Protein AF-0000000082580464 (afdb_homodimer)

Solvent-accessible surface area (backbone atoms only — not comparable to full-atom values): 16138 Å² total; per-residue (Å²): 122,52,59,90,71,54,75,57,53,51,46,49,50,59,48,24,30,64,41,47,75,62,51,57,56,59,51,9,58,75,60,74,38,55,44,64,70,36,48,54,48,54,48,48,35,40,74,71,44,35,38,69,43,34,22,34,40,62,38,48,52,41,59,40,35,64,26,39,33,40,36,37,30,25,56,35,73,68,20,64,74,38,46,66,61,48,49,52,54,54,62,68,36,64,46,45,33,30,30,27,36,39,54,69,91,37,45,30,42,33,37,34,47,23,54,31,67,66,52,40,50,49,46,38,66,70,46,62,71,61,41,80,33,62,64,44,74,52,72,34,45,46,75,43,79,72,34,79,53,82,52,73,68,78,119,123,53,58,90,69,53,76,58,54,51,45,48,51,58,46,25,31,65,41,48,74,62,52,57,57,59,49,8,57,75,60,73,38,56,43,64,68,36,48,54,49,53,49,48,34,42,74,71,44,34,39,68,43,36,21,35,39,61,38,48,51,41,59,40,36,63,27,38,33,40,36,38,30,26,55,34,74,66,20,63,74,38,47,66,59,49,49,54,53,52,63,68,37,65,45,46,33,29,31,27,35,39,54,70,91,36,44,32,43,33,36,35,49,25,56,32,67,67,53,38,50,48,46,38,67,71,47,61,72,60,41,78,34,62,64,46,76,53,72,35,43,48,74,42,80,71,36,78,53,82,52,71,70,79,121

InterPro domains:
  IPR000485 AsnC-type HTH domain [PR00033] (5-21)
  IPR000485 AsnC-type HTH domain [PR00033] (21-32)
  IPR000485 AsnC-type HTH domain [PR00033] (32-51)
  IPR000485 AsnC-type HTH domain [PS50956] (5-66)
  IPR011008 Dimeric alpha-beta barrel [SSF54909] (66-154)
  IPR011991 ArsR-like helix-turn-helix domain [cd00090] (6-54)
  IPR019887 Transcription regulator AsnC/Lrp, ligand binding domain [PF01037] (70-151)
  IPR019888 Transcription regulator AsnC-like [SM00344] (5-114)
  IPR036388 Winged helix-like DNA-binding domain superfamily [G3DSA:1.10.10.10] (6-57)
  IPR036390 Winged helix DNA-binding domain superfamily [SSF46785] (3-94)

Sequence (310 aa):
MPIELDPFERRILQVLQEDASMPTARLGE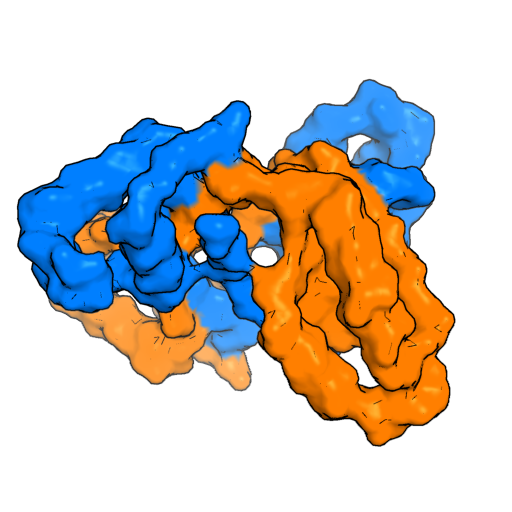MVGLSSSPCWRRVDRLEKEGVITRRVALVDRQKIGLNAHIFAQIKLNAHGRANLDEFAAAIRSFPEVLEAYVLMGVFDFMLRIVAADIEAYERFFFTRLSKLPGVQEINSTVALSQVKATTALPIPMPIELDPFERRILQVLQEDASMPTARLGEMVGLSSSPCWRRVDRLEKEGVITRRVALVDRQKIGLNAHIFAQIKLNAHGRANLDEFAAAIRSFPEVLEAYVLMGVFDFMLRIVAADIEAYERFFFTRLSKLPGVQEINSTVALSQVKATTALPIP

Organism: NCBI:txid68569

Secondary structure (DSSP, 8-state):
-PPP--HHHHHHHHHHHH-S-S-HHHHHHHHT--HHHHHHHHHHHHHTTSEEEEEEEE-TGGGT--EEEEEEEEE-HHHHHTHHHHHHHHHH-TTEEEEEEESSS-SEEEEEEESSHHHHHHHHHHTGGGSTTEEEEEEEEEEEEEEE-------/-PPP--HHHHHHHHHHTT-TTS-HHHHHHHHT--HHHHHHHHHHHHHTTSEEEEEEEE-TGGGT--EEEEEEEEE-HHHHHTHHHHHHHHHH-TTEEEEEEESSS-SEEEEEEESSHHHHHHHHHHTGGGSTTEEEEEEEEEEEEEEE-------

Nearest PDB structures (foldseek):
  3i4p-assembly1_A  TM=9.594E-01  e=6.563E-17  Agrobacterium fabrum str. C58
  2p6s-assembly1_H  TM=9.670E-01  e=3.362E-16  Neisseria meningitidis MC58
  2gqq-assembly1_A-2  TM=9.527E-01  e=4.813E-14  Escherichia coli
  2pn6-assembly1_A  TM=9.431E-01  e=6.890E-12  Sulfurisphaera tokodaii
  4pcq-assembly2_C  TM=7.372E-01  e=9.225E-13  Mycobacterium tuberculosis H37Rv

Radius of gyration: 20.44 Å; Cα contacts (8 Å, |Δi|>4): 586; chains: 2; bounding box: 46×56×47 Å

Structure (mmCIF, N/CA/C/O backbone):
data_AF-0000000082580464-model_v1
#
loop_
_entity.id
_entity.type
_entity.pdbx_description
1 polymer 'Lrp/AsnC family transcriptional regulator'
#
loop_
_atom_site.group_PDB
_atom_site.id
_atom_site.type_symbol
_atom_site.label_atom_id
_atom_site.label_alt_id
_atom_site.label_comp_id
_atom_site.label_asym_id
_atom_site.label_entity_id
_atom_site.label_seq_id
_atom_site.pdbx_PDB_ins_code
_atom_site.Cartn_x
_atom_site.Cartn_y
_atom_site.Cartn_z
_atom_site.occupancy
_atom_site.B_iso_or_equiv
_atom_site.auth_seq_id
_atom_site.auth_comp_id
_atom_site.auth_asym_id
_atom_site.auth_atom_id
_atom_site.pdbx_PDB_model_num
ATOM 1 N N . MET A 1 1 ? 13.531 11.57 -13.82 1 79.38 1 MET A N 1
ATOM 2 C CA . MET A 1 1 ? 14.82 11.57 -13.125 1 79.38 1 MET A CA 1
ATOM 3 C C . MET A 1 1 ? 14.648 11.914 -11.656 1 79.38 1 MET A C 1
ATOM 5 O O . MET A 1 1 ? 13.828 12.758 -11.305 1 79.38 1 MET A O 1
ATOM 9 N N . PRO A 1 2 ? 15.336 11.156 -10.82 1 88.94 2 PRO A N 1
ATOM 10 C CA . PRO A 1 2 ? 15.195 11.492 -9.398 1 88.94 2 PRO A CA 1
ATOM 11 C C . PRO A 1 2 ? 15.578 12.938 -9.094 1 88.94 2 PRO A C 1
ATOM 13 O O . PRO A 1 2 ? 16.438 13.508 -9.766 1 88.94 2 PRO A O 1
ATOM 16 N N . ILE A 1 3 ? 14.828 13.484 -8.211 1 92.62 3 ILE A N 1
ATOM 17 C CA . ILE A 1 3 ? 15.086 14.852 -7.777 1 92.62 3 ILE A CA 1
ATOM 18 C C . ILE A 1 3 ? 16.203 14.859 -6.73 1 92.62 3 ILE A C 1
ATOM 20 O O . ILE A 1 3 ? 16.297 13.945 -5.914 1 92.62 3 ILE A O 1
ATOM 24 N N . GLU A 1 4 ? 17.016 15.883 -6.805 1 95.62 4 GLU A N 1
ATOM 25 C CA . GLU A 1 4 ? 18.047 16.031 -5.773 1 95.62 4 GLU A CA 1
ATOM 26 C C . GLU A 1 4 ? 17.438 16.547 -4.465 1 95.62 4 GLU A C 1
ATOM 28 O O . GLU A 1 4 ? 16.719 17.547 -4.457 1 95.62 4 GLU A O 1
ATOM 33 N N . LEU A 1 5 ? 17.734 15.859 -3.4 1 97.75 5 LEU A N 1
ATOM 34 C CA . LEU A 1 5 ? 17.234 16.219 -2.076 1 97.75 5 LEU A CA 1
ATOM 35 C C . LEU A 1 5 ? 18.375 16.672 -1.169 1 97.75 5 LEU A C 1
ATOM 37 O O . LEU A 1 5 ? 19.422 16.031 -1.134 1 97.75 5 LEU A O 1
ATOM 41 N N . ASP A 1 6 ? 18.188 17.766 -0.512 1 97.44 6 ASP A N 1
ATOM 42 C CA . ASP A 1 6 ? 19.172 18.125 0.498 1 97.44 6 ASP A CA 1
ATOM 43 C C . ASP A 1 6 ? 18.953 17.328 1.787 1 97.44 6 ASP A C 1
ATOM 45 O O . ASP A 1 6 ? 17.984 16.594 1.907 1 97.44 6 ASP A O 1
ATOM 49 N N . PRO A 1 7 ? 19.891 17.391 2.746 1 97.75 7 PRO A N 1
ATOM 50 C CA . PRO A 1 7 ? 19.797 16.562 3.953 1 97.75 7 PRO A CA 1
ATOM 51 C C . PRO A 1 7 ? 18.531 16.859 4.766 1 97.75 7 PRO A C 1
ATOM 53 O O . PRO A 1 7 ? 17.969 15.945 5.371 1 97.75 7 PRO A O 1
ATOM 56 N N . PHE A 1 8 ? 18.141 18.078 4.777 1 98.19 8 PHE A N 1
ATOM 57 C CA . PHE A 1 8 ? 16.953 18.422 5.535 1 98.19 8 PHE A CA 1
ATOM 58 C C . PHE A 1 8 ? 15.703 17.844 4.883 1 98.19 8 PHE A C 1
ATOM 60 O O . PHE A 1 8 ? 14.805 17.344 5.57 1 98.19 8 PHE A O 1
ATOM 67 N N . GLU A 1 9 ? 15.633 17.906 3.566 1 98.44 9 GLU A N 1
ATOM 68 C CA . GLU A 1 9 ? 14.492 17.344 2.836 1 98.44 9 GLU A CA 1
ATOM 69 C C . GLU A 1 9 ? 14.375 15.844 3.062 1 98.44 9 GLU A C 1
ATOM 71 O O . GLU A 1 9 ? 13.273 15.312 3.166 1 98.44 9 GLU A O 1
ATOM 76 N N . ARG A 1 10 ? 15.5 15.188 3.15 1 98.5 10 ARG A N 1
ATOM 77 C CA . ARG A 1 10 ? 15.5 13.75 3.43 1 98.5 10 ARG A CA 1
ATOM 78 C C . ARG A 1 10 ? 14.914 13.461 4.809 1 98.5 10 ARG A C 1
ATOM 80 O O . ARG A 1 10 ? 14.094 12.555 4.961 1 98.5 10 ARG A O 1
ATOM 87 N N . ARG A 1 11 ? 15.305 14.242 5.781 1 98.44 11 ARG A N 1
ATOM 88 C CA . ARG A 1 11 ? 14.797 14.062 7.141 1 98.44 11 ARG A CA 1
ATOM 89 C C . ARG A 1 11 ? 13.312 14.406 7.223 1 98.44 11 ARG A C 1
ATOM 91 O O . ARG A 1 11 ? 12.547 13.734 7.914 1 98.44 11 ARG A O 1
ATOM 98 N N . ILE A 1 12 ? 12.945 15.43 6.512 1 98.75 12 ILE A N 1
ATOM 99 C CA . ILE A 1 12 ? 11.547 15.844 6.465 1 98.75 12 ILE A CA 1
ATOM 100 C C . ILE A 1 12 ? 10.688 14.703 5.922 1 98.75 12 ILE A C 1
ATOM 102 O O . ILE A 1 12 ? 9.648 14.367 6.504 1 98.75 12 ILE A O 1
ATOM 106 N N . LEU A 1 13 ? 11.125 14.102 4.832 1 98.75 13 LEU A N 1
ATOM 107 C CA . LEU A 1 13 ? 10.391 12.992 4.234 1 98.75 13 LEU A CA 1
ATOM 108 C C . LEU A 1 13 ? 10.289 11.82 5.203 1 98.75 13 LEU A C 1
ATOM 110 O O . LEU A 1 13 ? 9.242 11.172 5.289 1 98.75 13 LEU A O 1
ATOM 114 N N . GLN A 1 14 ? 11.375 11.547 5.918 1 98.5 14 GLN A N 1
ATOM 115 C CA . GLN A 1 14 ? 11.359 10.453 6.891 1 98.5 14 GLN A CA 1
ATOM 116 C C . GLN A 1 14 ? 10.297 10.688 7.961 1 98.5 14 GLN A C 1
ATOM 118 O O . GLN A 1 14 ? 9.531 9.781 8.289 1 98.5 14 GLN A O 1
ATOM 123 N N . VAL A 1 15 ? 10.195 11.867 8.43 1 98.5 15 VAL A N 1
ATOM 124 C CA . VAL A 1 15 ? 9.273 12.195 9.516 1 98.5 15 VAL A CA 1
ATOM 125 C C . VAL A 1 15 ? 7.844 12.211 8.984 1 98.5 15 VAL A C 1
ATOM 127 O O . VAL A 1 15 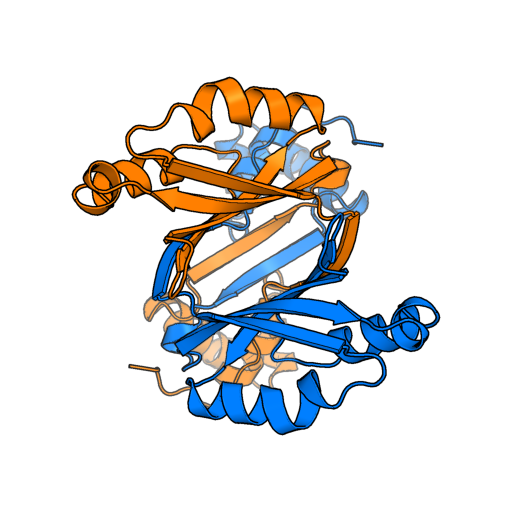? 6.953 11.578 9.57 1 98.5 15 VAL A O 1
ATOM 130 N N . LEU A 1 16 ? 7.602 12.82 7.848 1 98.62 16 LEU A N 1
ATOM 131 C CA . LEU A 1 16 ? 6.25 13.031 7.344 1 98.62 16 LEU A CA 1
ATOM 132 C C . LEU A 1 16 ? 5.637 11.727 6.867 1 98.62 16 LEU A C 1
ATOM 134 O O . LEU A 1 16 ? 4.414 11.555 6.895 1 98.62 16 LEU A O 1
ATOM 138 N N . GLN A 1 17 ? 6.484 10.797 6.465 1 98.75 17 GLN A N 1
ATOM 139 C CA . GLN A 1 17 ? 5.957 9.5 6.043 1 98.75 17 GLN A CA 1
ATOM 140 C C . GLN A 1 17 ? 5.391 8.727 7.227 1 98.75 17 GLN A C 1
ATOM 142 O O . GLN A 1 17 ? 4.586 7.809 7.043 1 98.75 17 GLN A O 1
ATOM 147 N N . GLU A 1 18 ? 5.836 9.102 8.398 1 98.06 18 GLU A N 1
ATOM 148 C CA . GLU A 1 18 ? 5.367 8.438 9.617 1 98.06 18 GLU A CA 1
ATOM 149 C C . GLU A 1 18 ? 4.238 9.227 10.273 1 98.06 18 GLU A C 1
ATOM 151 O O . GLU A 1 18 ? 3.305 8.641 10.828 1 98.06 18 GLU A O 1
ATOM 156 N N . ASP A 1 19 ? 4.359 10.484 10.164 1 98 19 ASP A N 1
ATOM 157 C CA . ASP A 1 19 ? 3.369 11.375 10.758 1 98 19 ASP A CA 1
ATOM 158 C C . ASP A 1 19 ? 3.277 12.688 9.984 1 98 19 ASP A C 1
ATOM 160 O O . ASP A 1 19 ? 4.098 13.586 10.18 1 98 19 ASP A O 1
ATOM 164 N N . ALA A 1 20 ? 2.188 12.781 9.266 1 97.88 20 ALA A N 1
ATOM 165 C CA . ALA A 1 20 ? 2.016 13.977 8.445 1 97.88 20 ALA A CA 1
ATOM 166 C C . ALA A 1 20 ? 1.125 15 9.141 1 97.88 20 ALA A C 1
ATOM 168 O O . ALA A 1 20 ? 0.771 16.031 8.562 1 97.88 20 ALA A O 1
ATOM 169 N N . SER A 1 21 ? 0.712 14.688 10.336 1 94.88 21 SER A N 1
ATOM 170 C CA . SER A 1 21 ? -0.152 15.602 11.07 1 94.88 21 SER A CA 1
ATOM 171 C C . SER A 1 21 ? 0.665 16.625 11.867 1 94.88 21 SER A C 1
ATOM 173 O O . SER A 1 21 ? 0.118 17.594 12.383 1 94.88 21 SER A O 1
ATOM 175 N N . MET A 1 22 ? 1.893 16.406 11.891 1 92.38 22 MET A N 1
ATOM 176 C CA . MET A 1 22 ? 2.799 17.219 12.695 1 92.38 22 MET A CA 1
ATOM 177 C C . MET A 1 22 ? 2.812 18.656 12.203 1 92.38 22 MET A C 1
ATOM 179 O O . MET A 1 22 ? 2.945 18.906 11 1 92.38 22 MET A O 1
ATOM 183 N N . PRO A 1 23 ? 2.674 19.625 13.164 1 94.06 23 PRO A N 1
ATOM 184 C CA . PRO A 1 23 ? 2.812 21.031 12.758 1 94.06 23 PRO A CA 1
ATOM 185 C C . PRO A 1 23 ? 4.199 21.344 12.195 1 94.06 23 PRO A C 1
ATOM 187 O O . PRO A 1 23 ? 5.191 20.75 12.633 1 94.06 23 PRO A O 1
ATOM 190 N N . THR A 1 24 ? 4.195 22.281 11.336 1 95.31 24 THR A N 1
ATOM 191 C CA . THR A 1 24 ? 5.441 22.625 10.664 1 95.31 24 THR A CA 1
ATOM 192 C C . THR A 1 24 ? 6.496 23.062 11.672 1 95.31 24 THR A C 1
ATOM 194 O O . THR A 1 24 ? 7.68 22.766 11.516 1 95.31 24 THR A O 1
ATOM 197 N N . ALA A 1 25 ? 6.086 23.812 12.664 1 96.44 25 ALA A N 1
ATOM 198 C CA . ALA A 1 25 ? 7.023 24.266 13.688 1 96.44 25 ALA A CA 1
ATOM 199 C C . ALA A 1 25 ? 7.695 23.078 14.383 1 96.44 25 ALA A C 1
ATOM 201 O O . ALA A 1 25 ? 8.914 23.062 14.547 1 96.44 25 ALA A O 1
ATOM 202 N N . ARG A 1 26 ? 6.953 22.125 14.789 1 97.44 26 ARG A N 1
ATOM 203 C CA . ARG A 1 26 ? 7.477 20.922 15.445 1 97.44 26 ARG A CA 1
ATOM 204 C C . ARG A 1 26 ? 8.344 20.125 14.484 1 97.44 26 ARG A C 1
ATOM 206 O O . ARG A 1 26 ? 9.398 19.609 14.867 1 97.44 26 ARG A O 1
ATOM 213 N N . LEU A 1 27 ? 7.902 19.984 13.266 1 98.19 27 LEU A N 1
ATOM 214 C CA . LEU A 1 27 ? 8.688 19.312 12.227 1 98.19 27 LEU A CA 1
ATOM 215 C C . LEU A 1 27 ? 10.055 19.969 12.078 1 98.19 27 LEU A C 1
ATOM 217 O O . LEU A 1 27 ? 11.078 19.281 12.039 1 98.19 27 LEU A O 1
ATOM 221 N N . GLY A 1 28 ? 10 21.281 11.961 1 98.19 28 GLY A N 1
ATOM 222 C CA . GLY A 1 28 ? 11.25 22.016 11.875 1 98.19 28 GLY A CA 1
ATOM 223 C C . GLY A 1 28 ? 12.211 21.703 13.008 1 98.19 28 GLY A C 1
ATOM 224 O O . GLY A 1 28 ? 13.391 21.438 12.773 1 98.19 28 GLY A O 1
ATOM 225 N N . GLU A 1 29 ? 11.719 21.672 14.25 1 97.69 29 GLU A N 1
ATOM 226 C CA . GLU A 1 29 ? 12.523 21.344 15.43 1 97.69 29 GLU A CA 1
ATOM 227 C C . GLU A 1 29 ? 13.133 19.953 15.312 1 97.69 29 GLU A C 1
ATOM 229 O O . GLU A 1 29 ? 14.305 19.75 15.625 1 97.69 29 GLU A O 1
ATOM 234 N N . MET A 1 30 ? 12.422 19.062 14.883 1 97.56 30 MET A N 1
ATOM 235 C CA . MET A 1 30 ? 12.844 17.672 14.789 1 97.56 30 MET A CA 1
ATOM 236 C C . MET A 1 30 ? 13.977 17.5 13.781 1 97.56 30 MET A C 1
ATOM 238 O O . MET A 1 30 ? 14.844 16.641 13.945 1 97.56 30 MET A O 1
ATOM 242 N N . VAL A 1 31 ? 13.922 18.328 12.75 1 97.88 31 VAL A N 1
ATOM 243 C CA . VAL A 1 31 ? 14.875 18.078 11.672 1 97.88 31 VAL A CA 1
ATOM 244 C C . VAL A 1 31 ? 15.992 19.125 11.719 1 97.88 31 VAL A C 1
ATOM 246 O O . VAL A 1 31 ? 16.891 19.109 10.875 1 97.88 31 VAL A O 1
ATOM 249 N N . GLY A 1 32 ? 15.891 20.062 12.617 1 97.75 32 GLY A N 1
ATOM 250 C CA . GLY A 1 32 ? 16.953 21.031 12.82 1 97.75 32 GLY A CA 1
ATOM 251 C C . GLY A 1 32 ? 16.781 22.297 11.992 1 97.75 32 GLY A C 1
ATOM 252 O O . GLY A 1 32 ? 17.75 22.875 11.523 1 97.75 32 GLY A O 1
ATOM 253 N N . LEU A 1 33 ? 15.562 22.703 11.781 1 97.88 33 LEU A N 1
ATOM 254 C CA . LEU A 1 33 ? 15.242 23.906 11.039 1 97.88 33 LEU A CA 1
ATOM 255 C C . LEU A 1 33 ? 14.258 24.781 11.812 1 97.88 33 LEU A C 1
ATOM 257 O O . LEU A 1 33 ? 13.555 24.281 12.695 1 97.88 33 LEU A O 1
ATOM 261 N N . SER A 1 34 ? 14.383 26.094 11.398 1 97.12 34 SER A N 1
ATOM 262 C CA . SER A 1 34 ? 13.273 26.938 11.812 1 97.12 34 SER A CA 1
ATOM 263 C C . SER A 1 34 ? 12.039 26.688 10.961 1 97.12 34 SER A C 1
ATOM 265 O O . SER A 1 34 ? 12.109 25.984 9.945 1 97.12 34 SER A O 1
ATOM 267 N N . SER A 1 35 ? 10.891 27.266 11.344 1 96.75 35 SER A N 1
ATOM 268 C CA . SER A 1 35 ? 9.609 27.031 10.703 1 96.75 35 SER A CA 1
ATOM 269 C C . SER A 1 35 ? 9.625 27.453 9.242 1 96.75 35 SER A C 1
ATOM 271 O O . SER A 1 35 ? 9.148 26.734 8.367 1 96.75 35 SER A O 1
ATOM 273 N N . SER A 1 36 ? 10.133 28.609 8.945 1 97 36 SER A N 1
ATOM 274 C CA . SER A 1 36 ? 10.07 29.141 7.586 1 97 36 SER A CA 1
ATOM 275 C C . SER A 1 36 ? 10.891 28.297 6.617 1 97 36 SER A C 1
ATOM 277 O O . SER A 1 36 ? 10.375 27.812 5.613 1 97 36 SER A O 1
ATOM 279 N N . PRO A 1 37 ? 12.211 28.094 6.883 1 97.75 37 PRO A N 1
ATOM 280 C CA . PRO A 1 37 ? 12.984 27.203 6.004 1 97.75 37 PRO A CA 1
ATOM 281 C C . PRO A 1 37 ? 12.375 25.812 5.891 1 97.75 37 PRO A C 1
ATOM 283 O O . PRO A 1 37 ? 12.438 25.188 4.824 1 97.75 37 PRO A O 1
ATOM 286 N N . CYS A 1 38 ? 11.836 25.297 6.961 1 98.44 38 CYS A N 1
ATOM 287 C CA . CYS A 1 38 ? 11.188 23.984 6.93 1 98.44 38 CYS A CA 1
ATOM 288 C C . CYS A 1 38 ? 9.984 24 5.992 1 98.44 38 CYS A C 1
ATOM 290 O O . CYS A 1 38 ? 9.836 23.125 5.148 1 98.44 38 CYS A O 1
ATOM 292 N N . TRP A 1 39 ? 9.164 25 6.098 1 97.75 39 TRP A N 1
ATOM 293 C CA . TRP A 1 39 ? 7.977 25.125 5.258 1 97.75 39 TRP A CA 1
ATOM 294 C C . TRP A 1 39 ? 8.352 25.203 3.783 1 97.75 39 TRP A C 1
ATOM 296 O O . TRP A 1 39 ? 7.723 24.578 2.938 1 97.75 39 TRP A O 1
ATOM 306 N N . ARG A 1 40 ? 9.305 25.984 3.457 1 98.12 40 ARG A N 1
ATOM 307 C CA . ARG A 1 40 ? 9.734 26.141 2.072 1 98.12 40 ARG A CA 1
ATOM 308 C C . ARG A 1 40 ? 10.133 24.812 1.461 1 98.12 40 ARG A C 1
ATOM 310 O O . ARG A 1 40 ? 9.828 24.531 0.299 1 98.12 40 ARG A O 1
ATOM 317 N N . ARG A 1 41 ? 10.797 24.047 2.246 1 98.25 41 ARG A N 1
ATOM 318 C CA . ARG A 1 41 ? 11.227 22.75 1.759 1 98.25 41 ARG A CA 1
ATOM 319 C C . ARG A 1 41 ? 10.031 21.812 1.567 1 98.25 41 ARG A C 1
ATOM 321 O O . ARG A 1 41 ? 9.945 21.109 0.56 1 98.25 41 ARG A O 1
ATOM 328 N N . VAL A 1 42 ? 9.141 21.75 2.514 1 98.31 42 VAL A N 1
ATOM 329 C CA . VAL A 1 42 ? 7.941 20.922 2.383 1 98.31 42 VAL A CA 1
ATOM 330 C C . VAL A 1 42 ? 7.152 21.359 1.152 1 98.31 42 VAL A C 1
ATOM 332 O O . VAL A 1 42 ? 6.711 20.531 0.36 1 98.31 42 VAL A O 1
ATOM 335 N N . ASP A 1 43 ? 7.012 22.672 1.032 1 98 43 ASP A N 1
ATOM 336 C CA . ASP A 1 43 ? 6.289 23.234 -0.101 1 98 43 ASP A CA 1
ATOM 337 C C . ASP A 1 43 ? 6.926 22.812 -1.425 1 98 43 ASP A C 1
ATOM 339 O O . ASP A 1 43 ? 6.223 22.438 -2.361 1 98 43 ASP A O 1
ATOM 343 N N . ARG A 1 44 ? 8.211 22.906 -1.534 1 98.12 44 ARG A N 1
ATOM 344 C CA . ARG A 1 44 ? 8.914 22.484 -2.74 1 98.12 44 ARG A CA 1
ATOM 345 C C . ARG A 1 44 ? 8.656 21 -3.031 1 98.12 44 ARG A C 1
ATOM 347 O O . ARG A 1 44 ? 8.391 20.625 -4.176 1 98.12 44 ARG A O 1
ATOM 354 N N . LEU A 1 45 ? 8.805 20.188 -1.97 1 98.5 45 LEU A N 1
ATOM 355 C CA . LEU A 1 45 ? 8.617 18.75 -2.119 1 98.5 45 LEU A CA 1
ATOM 356 C C . LEU A 1 45 ? 7.219 18.438 -2.65 1 98.5 45 LEU A C 1
ATOM 358 O O . LEU A 1 45 ? 7.047 17.516 -3.451 1 98.5 45 LEU A O 1
ATOM 362 N N . GLU A 1 46 ? 6.234 19.156 -2.211 1 98.19 46 GLU A N 1
ATOM 363 C CA . GLU A 1 46 ? 4.863 18.969 -2.678 1 98.19 46 GLU A CA 1
ATOM 364 C C . GLU A 1 46 ? 4.691 19.5 -4.102 1 98.19 46 GLU A C 1
ATOM 366 O O . GLU A 1 46 ? 4.102 18.812 -4.949 1 98.19 46 GLU A O 1
ATOM 371 N N . LYS A 1 47 ? 5.195 20.672 -4.398 1 98 47 LYS A N 1
ATOM 372 C CA . LYS A 1 47 ? 5.066 21.297 -5.715 1 98 47 LYS A CA 1
ATOM 373 C C . LYS A 1 47 ? 5.77 20.453 -6.785 1 98 47 LYS A C 1
ATOM 375 O O . LYS A 1 47 ? 5.297 20.375 -7.918 1 98 47 LYS A O 1
ATOM 380 N N . GLU A 1 48 ? 6.859 19.891 -6.391 1 98.06 48 GLU A N 1
ATOM 381 C CA . GLU A 1 48 ? 7.625 19.078 -7.336 1 98.06 48 GLU A CA 1
ATOM 382 C C . GLU A 1 48 ? 7.059 17.672 -7.438 1 98.06 48 GLU A C 1
ATOM 384 O O . GLU A 1 48 ? 7.555 16.844 -8.211 1 98.06 48 GLU A O 1
ATOM 389 N N . GLY A 1 49 ? 6.105 17.312 -6.617 1 98.25 49 GLY A N 1
ATOM 390 C CA . GLY A 1 49 ? 5.406 16.047 -6.715 1 98.25 49 GLY A CA 1
ATOM 391 C C . GLY A 1 49 ? 6.109 14.922 -5.977 1 98.25 49 GLY A C 1
ATOM 392 O O . GLY A 1 49 ? 5.805 13.75 -6.188 1 98.25 49 GLY A O 1
ATOM 393 N N . VAL A 1 50 ? 7.172 15.242 -5.164 1 98.69 50 VAL A N 1
ATOM 394 C CA . VAL A 1 50 ? 7.812 14.234 -4.324 1 98.69 50 VAL A CA 1
ATOM 395 C C . VAL A 1 50 ? 6.824 13.734 -3.273 1 98.69 50 VAL A C 1
ATOM 397 O O . VAL A 1 50 ? 6.656 12.523 -3.096 1 98.69 50 VAL A O 1
ATOM 400 N N . ILE A 1 51 ? 6.312 14.68 -2.551 1 98.69 51 ILE A N 1
ATOM 401 C CA . ILE A 1 51 ? 5.148 14.367 -1.733 1 98.69 51 ILE A CA 1
ATOM 402 C C . ILE A 1 51 ? 3.883 14.461 -2.582 1 98.69 51 ILE A C 1
ATOM 404 O O . ILE A 1 51 ? 3.545 15.531 -3.088 1 98.69 51 ILE A O 1
ATOM 408 N N . THR A 1 52 ? 3.15 13.445 -2.727 1 98.44 52 THR A N 1
ATOM 409 C CA . THR A 1 52 ? 2.021 13.414 -3.648 1 98.44 52 THR A CA 1
ATOM 410 C C . THR A 1 52 ? 0.725 13.773 -2.926 1 98.44 52 THR A C 1
ATOM 412 O O . THR A 1 52 ? -0.145 14.438 -3.488 1 98.44 52 THR A O 1
ATOM 415 N N . ARG A 1 53 ? 0.555 13.312 -1.673 1 98 53 ARG A N 1
ATOM 416 C CA . ARG A 1 53 ? -0.63 13.578 -0.866 1 98 53 ARG A CA 1
ATOM 417 C C . ARG A 1 53 ? -0.38 13.25 0.602 1 98 53 ARG A C 1
ATOM 419 O O . ARG A 1 53 ? 0.542 12.5 0.925 1 98 53 ARG A O 1
ATOM 426 N N . ARG A 1 54 ? -1.118 13.844 1.434 1 98.44 54 ARG A N 1
ATOM 427 C CA . ARG A 1 54 ? -1.243 13.453 2.834 1 98.44 54 ARG A CA 1
ATOM 428 C C . ARG A 1 54 ? -2.559 12.727 3.086 1 98.44 54 ARG A C 1
ATOM 430 O O . ARG A 1 54 ? -3.631 13.242 2.77 1 98.44 54 ARG A O 1
ATOM 437 N N . VAL A 1 55 ? -2.453 11.516 3.621 1 98.88 55 VAL A N 1
ATOM 438 C CA . VAL A 1 55 ? -3.666 10.711 3.721 1 98.88 55 VAL A CA 1
ATOM 439 C C . VAL A 1 55 ? -3.781 10.125 5.125 1 98.88 55 VAL A C 1
ATOM 441 O O . VAL A 1 55 ? -2.785 10.016 5.844 1 98.88 55 VAL A O 1
ATOM 444 N N . ALA A 1 56 ? -4.969 9.797 5.453 1 98.81 56 ALA A N 1
ATOM 445 C CA . ALA A 1 56 ? -5.211 8.969 6.633 1 98.81 56 ALA A CA 1
ATOM 446 C C . ALA A 1 56 ? -5.227 7.488 6.27 1 98.81 56 ALA A C 1
ATOM 448 O O . ALA A 1 56 ? -5.887 7.09 5.305 1 98.81 56 ALA A O 1
ATOM 449 N N . LEU A 1 57 ? -4.465 6.742 6.961 1 98.81 57 LEU A N 1
ATOM 450 C CA . LEU A 1 57 ? -4.52 5.289 6.82 1 98.81 57 LEU A CA 1
ATOM 451 C C . LEU A 1 57 ? -5.594 4.695 7.727 1 98.81 57 LEU A C 1
ATOM 453 O O . LEU A 1 57 ? -5.699 5.066 8.898 1 98.81 57 LEU A O 1
ATOM 457 N N . VAL A 1 58 ? -6.359 3.826 7.152 1 98.75 58 VAL A N 1
ATOM 458 C CA . VAL A 1 58 ? -7.496 3.23 7.848 1 98.75 58 VAL A CA 1
ATOM 459 C C . VAL A 1 58 ? -7.238 1.742 8.078 1 98.75 58 VAL A C 1
ATOM 461 O O . VAL A 1 58 ? -6.742 1.048 7.188 1 98.75 58 VAL A O 1
ATOM 464 N N . ASP A 1 59 ? -7.566 1.274 9.258 1 98.44 59 ASP A N 1
ATOM 465 C CA . ASP A 1 59 ? -7.461 -0.147 9.57 1 98.44 59 ASP A CA 1
ATOM 466 C C . ASP A 1 59 ? -8.539 -0.953 8.852 1 98.44 59 ASP A C 1
ATOM 468 O O . ASP A 1 59 ? -9.719 -0.858 9.188 1 98.44 59 ASP A O 1
ATOM 472 N N . ARG A 1 60 ? -8.148 -1.724 7.938 1 97.44 60 ARG A N 1
ATOM 473 C CA . ARG A 1 60 ? -9.062 -2.441 7.059 1 97.44 60 ARG A CA 1
ATOM 474 C C . ARG A 1 60 ? -9.992 -3.354 7.859 1 97.44 60 ARG A C 1
ATOM 476 O O . ARG A 1 60 ? -11.18 -3.451 7.562 1 97.44 60 ARG A O 1
ATOM 483 N N . GLN A 1 61 ? -9.461 -4.055 8.883 1 97.44 61 GLN A N 1
ATOM 484 C CA . GLN A 1 61 ? -10.25 -5 9.664 1 97.44 61 GLN A CA 1
ATOM 485 C C . GLN A 1 61 ? -11.281 -4.277 10.523 1 97.44 61 GLN A C 1
ATOM 487 O O . GLN A 1 61 ? -12.406 -4.762 10.688 1 97.44 61 GLN A O 1
ATOM 492 N N . LYS A 1 62 ? -10.938 -3.16 11 1 97.94 62 LYS A N 1
ATOM 493 C CA . LYS A 1 62 ? -11.836 -2.406 11.875 1 97.94 62 LYS A CA 1
ATOM 494 C C . LYS A 1 62 ? -13.039 -1.88 11.102 1 97.94 62 LYS A C 1
ATOM 496 O O . LYS A 1 62 ? -14.047 -1.499 11.695 1 97.94 62 LYS A O 1
ATOM 501 N N . ILE A 1 63 ? -12.906 -1.854 9.789 1 98.06 63 ILE A N 1
ATOM 502 C CA . ILE A 1 63 ? -14.062 -1.376 9.039 1 98.06 63 ILE A CA 1
ATOM 503 C C . ILE A 1 63 ? -14.703 -2.539 8.281 1 98.06 63 ILE A C 1
ATOM 505 O O . ILE A 1 63 ? -15.477 -2.328 7.344 1 98.06 63 ILE A O 1
ATOM 509 N N . GLY A 1 64 ? -14.32 -3.711 8.562 1 97.88 64 GLY A N 1
ATOM 510 C CA . GLY A 1 64 ? -15.039 -4.895 8.125 1 97.88 64 GLY A CA 1
ATOM 511 C C . GLY A 1 64 ? -14.492 -5.488 6.844 1 97.88 64 GLY A C 1
ATOM 512 O O . GLY A 1 64 ? -15.156 -6.301 6.195 1 97.88 64 GLY A O 1
ATOM 513 N N . LEU A 1 65 ? -13.391 -5.047 6.418 1 98.25 65 LEU A N 1
ATOM 514 C CA . LEU A 1 65 ? -12.727 -5.633 5.254 1 98.25 65 LEU A CA 1
ATOM 515 C C . LEU A 1 65 ? -11.695 -6.672 5.684 1 98.25 65 LEU A C 1
ATOM 517 O O . LEU A 1 65 ? -10.492 -6.395 5.699 1 98.25 65 LEU A O 1
ATOM 521 N N . ASN A 1 66 ? -12.117 -7.875 5.836 1 97.75 66 ASN A N 1
ATOM 522 C CA . ASN A 1 66 ? -11.32 -8.898 6.512 1 97.75 66 ASN A CA 1
ATOM 523 C C . ASN A 1 66 ? -10.539 -9.75 5.516 1 97.75 66 ASN A C 1
ATOM 525 O O . ASN A 1 66 ? -9.508 -10.32 5.863 1 97.75 66 ASN A O 1
ATOM 529 N N . ALA A 1 67 ? -11.117 -9.844 4.32 1 98.12 67 ALA A N 1
ATOM 530 C CA . ALA A 1 67 ? -10.414 -10.641 3.312 1 98.12 67 ALA A CA 1
ATOM 531 C C . ALA A 1 67 ? -9.391 -9.797 2.561 1 98.12 67 ALA A C 1
ATOM 533 O O . ALA A 1 67 ? -9.703 -8.688 2.113 1 98.12 67 ALA A O 1
ATOM 534 N N . HIS A 1 68 ? -8.242 -10.25 2.496 1 98.44 68 HIS A N 1
ATOM 535 C CA . HIS A 1 68 ? -7.129 -9.672 1.751 1 98.44 68 HIS A CA 1
ATOM 536 C C . HIS A 1 68 ? -6.52 -10.688 0.792 1 98.44 68 HIS A C 1
ATOM 538 O O . HIS A 1 68 ? -6.039 -11.742 1.22 1 98.44 68 HIS A O 1
ATOM 544 N N . ILE A 1 69 ? -6.574 -10.328 -0.494 1 98.56 69 ILE A N 1
ATOM 545 C CA . ILE A 1 69 ? -6.266 -11.32 -1.521 1 98.56 69 ILE A CA 1
ATOM 546 C C . ILE A 1 69 ? -5.277 -10.727 -2.523 1 98.56 69 ILE A C 1
ATOM 548 O O . ILE A 1 69 ? -5.387 -9.555 -2.898 1 98.56 69 ILE A O 1
ATOM 552 N N . PHE A 1 70 ? -4.348 -11.547 -2.914 1 98.31 70 PHE A N 1
ATOM 553 C CA . PHE A 1 70 ? -3.535 -11.273 -4.094 1 98.31 70 PHE A CA 1
ATOM 554 C C . PHE A 1 70 ? -4 -12.117 -5.277 1 98.31 70 PHE A C 1
ATOM 556 O O . PHE A 1 70 ? -4.285 -13.305 -5.129 1 98.31 70 PHE A O 1
ATOM 563 N N . ALA A 1 71 ? -4.09 -11.484 -6.426 1 98.25 71 ALA A N 1
ATOM 564 C CA . ALA A 1 71 ? -4.477 -12.203 -7.637 1 98.25 71 ALA A CA 1
ATOM 565 C C . ALA A 1 71 ? -3.488 -11.938 -8.773 1 98.25 71 ALA A C 1
ATOM 567 O O . ALA A 1 71 ? -3.178 -10.781 -9.078 1 98.25 71 ALA A O 1
ATOM 568 N N . GLN A 1 72 ? -2.957 -13.031 -9.305 1 97.88 72 GLN A N 1
ATOM 569 C CA . GLN A 1 72 ? -2.168 -12.961 -10.531 1 97.88 72 GLN A CA 1
ATOM 570 C C . GLN A 1 72 ? -3.012 -13.32 -11.75 1 97.88 72 GLN A C 1
ATOM 572 O O . GLN A 1 72 ? -3.664 -14.367 -11.773 1 97.88 72 GLN A O 1
ATOM 577 N N . ILE A 1 73 ? -2.926 -12.445 -12.781 1 98.38 73 ILE A N 1
ATOM 578 C CA . ILE A 1 73 ? -3.811 -12.609 -13.93 1 98.38 73 ILE A CA 1
ATOM 579 C C . ILE A 1 73 ? -2.979 -12.82 -15.195 1 98.38 73 ILE A C 1
ATOM 581 O O . ILE A 1 73 ? -2.035 -12.07 -15.453 1 98.38 73 ILE A O 1
ATOM 585 N N . LYS A 1 74 ? -3.322 -13.875 -15.867 1 98.31 74 LYS A N 1
ATOM 586 C CA . LYS A 1 74 ? -2.809 -14.125 -17.203 1 98.31 74 LYS A CA 1
ATOM 587 C C . LYS A 1 74 ? -3.857 -13.805 -18.266 1 98.31 74 LYS A C 1
ATOM 589 O O . LYS A 1 74 ? -5.004 -14.25 -18.172 1 98.31 74 LYS A O 1
ATOM 594 N N . LEU A 1 75 ? -3.469 -13.016 -19.266 1 97.94 75 LEU A N 1
ATOM 595 C CA . LEU A 1 75 ? -4.379 -12.648 -20.344 1 97.94 75 LEU A CA 1
ATOM 596 C C . LEU A 1 75 ? -4.152 -13.523 -21.562 1 97.94 75 LEU A C 1
ATOM 598 O O . LEU A 1 75 ? -3.039 -14.008 -21.797 1 97.94 75 LEU A O 1
ATOM 602 N N . ASN A 1 76 ? -5.176 -13.703 -22.328 1 97.56 76 ASN A N 1
ATOM 603 C CA . ASN A 1 76 ? -5.016 -14.328 -23.641 1 97.56 76 ASN A CA 1
ATOM 604 C C . ASN A 1 76 ? -4.527 -13.32 -24.672 1 97.56 76 ASN A C 1
ATOM 606 O O . ASN A 1 76 ? -4.227 -12.172 -24.344 1 97.56 76 ASN A O 1
ATOM 610 N N . ALA A 1 77 ? -4.469 -13.812 -25.891 1 96 77 ALA A N 1
ATOM 611 C CA . ALA A 1 77 ? -3.928 -12.977 -26.953 1 96 77 ALA A CA 1
ATOM 612 C C . ALA A 1 77 ? -4.758 -11.711 -27.125 1 96 77 ALA A C 1
ATOM 614 O O . ALA A 1 77 ? -4.211 -10.617 -27.297 1 96 77 ALA A O 1
ATOM 615 N N . HIS A 1 78 ? -6.035 -11.828 -27.125 1 93.06 78 HIS A N 1
ATOM 616 C CA . HIS A 1 78 ? -6.934 -10.688 -27.266 1 93.06 78 HIS A CA 1
ATOM 617 C C . HIS A 1 78 ? -6.738 -9.688 -26.125 1 93.06 78 HIS A C 1
ATOM 619 O O . HIS A 1 78 ? -6.68 -8.477 -26.359 1 93.06 78 HIS A O 1
ATOM 625 N N . GLY A 1 79 ? -6.715 -10.148 -24.938 1 92.81 79 GLY A N 1
ATOM 626 C CA . GLY A 1 79 ? -6.477 -9.297 -23.781 1 92.81 79 GLY A CA 1
ATOM 627 C C . GLY A 1 79 ? -5.176 -8.523 -23.859 1 92.81 79 GLY A C 1
ATOM 628 O O . GLY A 1 79 ? -5.133 -7.328 -23.547 1 92.81 79 GLY A O 1
ATOM 629 N N . ARG A 1 80 ? -4.109 -9.234 -24.328 1 94.88 80 ARG A N 1
ATOM 630 C CA . ARG A 1 80 ? -2.801 -8.602 -24.438 1 94.88 80 ARG A CA 1
ATOM 631 C C . ARG A 1 80 ? -2.809 -7.52 -25.516 1 94.88 80 ARG A C 1
ATOM 633 O O . ARG A 1 80 ? -2.098 -6.52 -25.406 1 94.88 80 ARG A O 1
ATOM 640 N N . ALA A 1 81 ? -3.637 -7.727 -26.453 1 94.81 81 ALA A N 1
ATOM 641 C CA . ALA A 1 81 ? -3.77 -6.742 -27.516 1 94.81 81 ALA A CA 1
ATOM 642 C C . ALA A 1 81 ? -4.574 -5.531 -27.062 1 94.81 81 ALA A C 1
ATOM 644 O O . ALA A 1 81 ? -4.539 -4.473 -27.688 1 94.81 81 ALA A O 1
ATOM 645 N N . ASN A 1 82 ? -5.312 -5.664 -25.953 1 93.06 82 ASN A N 1
ATOM 646 C CA . ASN A 1 82 ? -6.176 -4.617 -25.422 1 93.06 82 ASN A CA 1
ATOM 647 C C . ASN A 1 82 ? -5.883 -4.344 -23.953 1 93.06 82 ASN A C 1
ATOM 649 O O . ASN A 1 82 ? -6.801 -4.281 -23.125 1 93.06 82 ASN A O 1
ATOM 653 N N . LEU A 1 83 ? -4.66 -4.199 -23.625 1 93.69 83 LEU A N 1
ATOM 654 C CA . LEU A 1 83 ? -4.207 -4.031 -22.25 1 93.69 83 LEU A CA 1
ATOM 655 C C . LEU A 1 83 ? -4.84 -2.795 -21.609 1 93.69 83 LEU A C 1
ATOM 657 O O . LEU A 1 83 ? -5.168 -2.801 -20.422 1 93.69 83 LEU A O 1
ATOM 661 N N . ASP A 1 84 ? -5.004 -1.777 -22.391 1 94.5 84 ASP A N 1
ATOM 662 C CA . ASP A 1 84 ? -5.566 -0.529 -21.875 1 94.5 84 ASP A CA 1
ATOM 663 C C . ASP A 1 84 ? -7.008 -0.723 -21.422 1 94.5 84 ASP A C 1
ATOM 665 O O . ASP A 1 84 ? -7.43 -0.134 -20.422 1 94.5 84 ASP A O 1
ATOM 669 N N . GLU A 1 85 ? -7.715 -1.43 -22.156 1 94.81 85 GLU A N 1
ATOM 670 C CA . GLU A 1 85 ? -9.094 -1.717 -21.781 1 94.81 85 GLU A CA 1
ATOM 671 C C . GLU A 1 85 ? -9.164 -2.502 -20.484 1 94.81 85 GLU A C 1
ATOM 673 O O . GLU A 1 85 ? -9.984 -2.201 -19.609 1 94.81 85 GLU A O 1
ATOM 678 N N . PHE A 1 86 ? -8.352 -3.459 -20.359 1 95.19 86 PHE A N 1
ATOM 679 C CA . PHE A 1 86 ? -8.289 -4.238 -19.125 1 95.19 86 PHE A CA 1
ATOM 680 C C . PHE A 1 86 ? -7.891 -3.359 -17.953 1 95.19 86 PHE A C 1
ATOM 682 O O . PHE A 1 86 ? -8.531 -3.404 -16.891 1 95.19 86 PHE A O 1
ATOM 689 N N . ALA A 1 87 ? -6.855 -2.578 -18.172 1 96.06 87 ALA A N 1
ATOM 690 C CA . ALA A 1 87 ? -6.363 -1.677 -17.141 1 96.06 87 ALA A CA 1
ATOM 691 C C . ALA A 1 87 ? -7.449 -0.707 -16.688 1 96.06 87 ALA A C 1
ATOM 693 O O . ALA A 1 87 ? -7.605 -0.447 -15.484 1 96.06 87 ALA A O 1
ATOM 694 N N . ALA A 1 88 ? -8.211 -0.2 -17.609 1 97.19 88 ALA A N 1
ATOM 695 C CA . ALA A 1 88 ? -9.297 0.728 -17.281 1 97.19 88 ALA A CA 1
ATOM 696 C C . ALA A 1 88 ? -10.359 0.053 -16.438 1 97.19 88 ALA A C 1
ATOM 698 O O . ALA A 1 88 ? -10.875 0.651 -15.484 1 97.19 88 ALA A O 1
ATOM 699 N N . ALA A 1 89 ? -10.688 -1.14 -16.766 1 97.5 89 ALA A N 1
ATOM 700 C CA . ALA A 1 89 ? -11.664 -1.896 -15.992 1 97.5 89 ALA A CA 1
ATOM 701 C C . ALA A 1 89 ? -11.18 -2.119 -14.562 1 97.5 89 ALA A C 1
ATOM 703 O O . ALA A 1 89 ? -11.922 -1.888 -13.602 1 97.5 89 ALA A O 1
ATOM 704 N N . ILE A 1 90 ? -9.945 -2.529 -14.445 1 97.81 90 ILE A N 1
ATOM 705 C CA . ILE A 1 90 ? -9.352 -2.812 -13.141 1 97.81 90 ILE A CA 1
ATOM 706 C C . ILE A 1 90 ? -9.383 -1.552 -12.273 1 97.81 90 ILE A C 1
ATOM 708 O O . ILE A 1 90 ? -9.703 -1.613 -11.086 1 97.81 90 ILE A O 1
ATOM 712 N N . ARG A 1 91 ? -9.086 -0.387 -12.867 1 98 91 ARG A N 1
ATOM 713 C CA . ARG A 1 91 ? -9.062 0.886 -12.156 1 98 91 ARG A CA 1
ATOM 714 C C . ARG A 1 91 ? -10.43 1.221 -11.578 1 98 91 ARG A C 1
ATOM 716 O O . ARG A 1 91 ? -10.531 1.912 -10.562 1 98 91 ARG A O 1
ATOM 723 N N . SER A 1 92 ? -11.43 0.72 -12.164 1 97.88 92 SER A N 1
ATOM 724 C CA . SER A 1 92 ? -12.789 1.095 -11.789 1 97.88 92 SER A CA 1
ATOM 725 C C . SE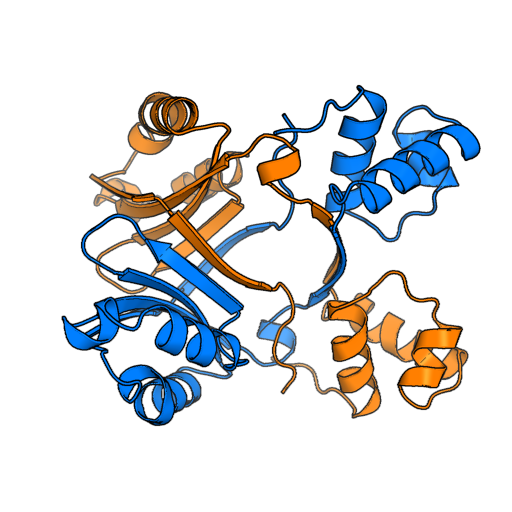R A 1 92 ? -13.289 0.256 -10.625 1 97.88 92 SER A C 1
ATOM 727 O O . SER A 1 92 ? -14.312 0.583 -10.008 1 97.88 92 SER A O 1
ATOM 729 N N . PHE A 1 93 ? -12.641 -0.833 -10.273 1 98.31 93 PHE A N 1
ATOM 730 C CA . PHE A 1 93 ? -13.078 -1.715 -9.195 1 98.31 93 PHE A CA 1
ATOM 731 C C . PHE A 1 93 ? -12.602 -1.194 -7.848 1 98.31 93 PHE A C 1
ATOM 733 O O . PHE A 1 93 ? -11.406 -1.176 -7.566 1 98.31 93 PHE A O 1
ATOM 740 N N . PRO A 1 94 ? -13.492 -0.854 -6.914 1 97.75 94 PRO A N 1
ATOM 741 C CA . PRO A 1 94 ? -13.078 -0.352 -5.602 1 97.75 94 PRO A CA 1
ATOM 742 C C . PRO A 1 94 ? -12.414 -1.425 -4.742 1 97.75 94 PRO A C 1
ATOM 744 O O . PRO A 1 94 ? -11.625 -1.105 -3.854 1 97.75 94 PRO A O 1
ATOM 747 N N . GLU A 1 95 ? -12.719 -2.676 -5.051 1 98.44 95 GLU A N 1
ATOM 748 C CA . GLU A 1 95 ? -12.133 -3.791 -4.312 1 98.44 95 GLU A CA 1
ATOM 749 C C . GLU A 1 95 ? -10.633 -3.893 -4.555 1 98.44 95 GLU A C 1
ATOM 751 O O . GLU A 1 95 ? -9.898 -4.414 -3.711 1 98.44 95 GLU A O 1
ATOM 756 N N . VAL A 1 96 ? -10.266 -3.447 -5.773 1 98.81 96 VAL A N 1
ATOM 757 C CA . VAL A 1 96 ? -8.852 -3.527 -6.152 1 98.81 96 VAL A CA 1
ATOM 758 C C . VAL A 1 96 ? -8.109 -2.295 -5.645 1 98.81 96 VAL A C 1
ATOM 760 O O . VAL A 1 96 ? -8.383 -1.174 -6.082 1 98.81 96 VAL A O 1
ATOM 763 N N . LEU A 1 97 ? -7.176 -2.568 -4.789 1 98.75 97 LEU A N 1
ATOM 764 C CA . LEU A 1 97 ? -6.402 -1.461 -4.238 1 98.75 97 LEU A CA 1
ATOM 765 C C . LEU A 1 97 ? -5.16 -1.191 -5.082 1 98.75 97 LEU A C 1
ATOM 767 O O . LEU A 1 97 ? -4.734 -0.042 -5.219 1 98.75 97 LEU A O 1
ATOM 771 N N . GLU A 1 98 ? -4.602 -2.209 -5.582 1 98.69 98 GLU A N 1
ATOM 772 C CA . GLU A 1 98 ? -3.387 -2.107 -6.383 1 98.69 98 GLU A CA 1
ATOM 773 C C . GLU A 1 98 ? -3.43 -3.059 -7.574 1 98.69 98 GLU A C 1
ATOM 775 O O . GLU A 1 98 ? -3.98 -4.16 -7.477 1 98.69 98 GLU A O 1
ATOM 780 N N . ALA A 1 99 ? -2.85 -2.611 -8.625 1 98.75 99 ALA A N 1
ATOM 781 C CA . ALA A 1 99 ? -2.682 -3.391 -9.852 1 98.75 99 ALA A CA 1
ATOM 782 C C . ALA A 1 99 ? -1.393 -3.006 -10.57 1 98.75 99 ALA A C 1
ATOM 784 O O . ALA A 1 99 ? -1.133 -1.823 -10.805 1 98.75 99 ALA A O 1
ATOM 785 N N . TYR A 1 100 ? -0.644 -3.99 -10.914 1 98.38 100 TYR A N 1
ATOM 786 C CA . TYR A 1 100 ? 0.633 -3.775 -11.578 1 98.38 100 TYR A CA 1
ATOM 787 C C . TYR A 1 100 ? 0.775 -4.691 -12.789 1 98.38 100 TYR A C 1
ATOM 789 O O . TYR A 1 100 ? 0.349 -5.848 -12.75 1 98.38 100 TYR A O 1
ATOM 797 N N . VAL A 1 101 ? 1.369 -4.188 -13.859 1 98.06 101 VAL A N 1
ATOM 798 C CA . VAL A 1 101 ? 1.813 -5.027 -14.969 1 98.06 101 VAL A CA 1
ATOM 799 C C . VAL A 1 101 ? 3.117 -5.727 -14.594 1 98.06 101 VAL A C 1
ATOM 801 O O . VAL A 1 101 ? 4.047 -5.094 -14.086 1 98.06 101 VAL A O 1
ATOM 804 N N . LEU A 1 102 ? 3.164 -6.957 -14.828 1 97.62 102 LEU A N 1
ATOM 805 C CA . LEU A 1 102 ? 4.312 -7.75 -14.391 1 97.62 102 LEU A CA 1
ATOM 806 C C . LEU A 1 102 ? 5.172 -8.156 -15.586 1 97.62 102 LEU A C 1
ATOM 808 O O . LEU A 1 102 ? 4.676 -8.242 -16.719 1 97.62 102 LEU A O 1
ATOM 812 N N . MET A 1 103 ? 6.465 -8.359 -15.188 1 94.94 103 MET A N 1
ATOM 813 C CA . MET A 1 103 ? 7.375 -9.07 -16.078 1 94.94 103 MET A CA 1
ATOM 814 C C . MET A 1 103 ? 7.367 -10.57 -15.766 1 94.94 103 MET A C 1
ATOM 816 O O . MET A 1 103 ? 7.57 -10.969 -14.617 1 94.94 103 MET A O 1
ATOM 820 N N . GLY A 1 104 ? 6.848 -11.422 -16.625 1 91.06 104 GLY A N 1
ATOM 821 C CA . GLY A 1 104 ? 6.863 -12.852 -16.344 1 91.06 104 GLY A CA 1
ATOM 822 C C . GLY A 1 104 ? 5.676 -13.586 -16.938 1 91.06 104 GLY A C 1
ATOM 823 O O . GLY A 1 104 ? 5.152 -13.18 -17.984 1 91.06 104 GLY A O 1
ATOM 824 N N . VAL A 1 105 ? 5.344 -14.648 -16.219 1 93.5 105 VAL A N 1
ATOM 825 C CA . VAL A 1 105 ? 4.359 -15.578 -16.766 1 93.5 105 VAL A CA 1
ATOM 826 C C . VAL A 1 105 ? 2.961 -14.977 -16.656 1 93.5 105 VAL A C 1
ATOM 828 O O . VAL A 1 105 ? 2.086 -15.273 -17.469 1 93.5 105 VAL A O 1
ATOM 831 N N . PHE A 1 106 ? 2.775 -14.18 -15.602 1 97.12 106 PHE A N 1
ATOM 832 C CA . PHE A 1 106 ? 1.5 -13.492 -15.438 1 97.12 106 PHE A CA 1
ATOM 833 C C . PHE A 1 106 ? 1.599 -12.047 -15.898 1 97.12 106 PHE A C 1
ATOM 835 O O . PHE A 1 106 ? 2.664 -11.43 -15.812 1 97.12 106 PHE A O 1
ATOM 842 N N . ASP A 1 107 ? 0.448 -11.5 -16.312 1 97.56 107 ASP A N 1
ATOM 843 C CA . ASP A 1 107 ? 0.42 -10.156 -16.875 1 97.56 107 ASP A CA 1
ATOM 844 C C . ASP A 1 107 ? 0.173 -9.109 -15.797 1 97.56 107 ASP A C 1
ATOM 846 O O . ASP A 1 107 ? 0.693 -7.992 -15.875 1 97.56 107 ASP A O 1
ATOM 850 N N . PHE A 1 108 ? -0.635 -9.523 -14.742 1 97.94 108 PHE A N 1
ATOM 851 C CA . PHE A 1 108 ? -0.988 -8.547 -13.727 1 97.94 108 PHE A CA 1
ATOM 852 C C . PHE A 1 108 ? -0.89 -9.148 -12.328 1 97.94 108 PHE A C 1
ATOM 854 O O . PHE A 1 108 ? -1.144 -10.344 -12.148 1 97.94 108 PHE A O 1
ATOM 861 N N . MET A 1 109 ? -0.516 -8.297 -11.406 1 98.06 109 MET A N 1
ATOM 862 C CA . MET A 1 109 ? -0.678 -8.562 -9.977 1 98.06 109 MET A CA 1
ATOM 863 C C . MET A 1 109 ? -1.679 -7.594 -9.352 1 98.06 109 MET A C 1
ATOM 865 O O . MET A 1 109 ? -1.556 -6.375 -9.516 1 98.06 109 MET A O 1
ATOM 869 N N . LEU A 1 110 ? -2.689 -8.109 -8.68 1 98.69 110 LEU A N 1
ATOM 870 C CA . LEU A 1 110 ? -3.691 -7.293 -8.008 1 98.69 110 LEU A CA 1
ATOM 871 C C . LEU A 1 110 ? -3.66 -7.523 -6.5 1 98.69 110 LEU A C 1
ATOM 873 O O . LEU A 1 110 ? -3.467 -8.648 -6.047 1 98.69 110 LEU A O 1
ATOM 877 N N . ARG A 1 111 ? -3.814 -6.527 -5.77 1 98.75 111 ARG A N 1
ATOM 878 C CA . ARG A 1 111 ? -4.164 -6.609 -4.355 1 98.75 111 ARG A CA 1
ATOM 879 C C . ARG A 1 111 ? -5.625 -6.23 -4.129 1 98.75 111 ARG A C 1
ATOM 881 O O . ARG A 1 111 ? -6.055 -5.141 -4.508 1 98.75 111 ARG A O 1
ATOM 888 N N . ILE A 1 112 ? -6.34 -7.102 -3.475 1 98.88 112 ILE A N 1
ATOM 889 C CA . ILE A 1 112 ? -7.793 -6.984 -3.387 1 98.88 112 ILE A CA 1
ATOM 890 C C . ILE A 1 112 ? -8.234 -7.113 -1.932 1 98.88 112 ILE A C 1
ATOM 892 O O . ILE A 1 112 ? -7.695 -7.934 -1.183 1 98.88 112 ILE A O 1
ATOM 896 N N . VAL A 1 113 ? -9.211 -6.316 -1.561 1 98.81 113 VAL A N 1
ATOM 897 C CA . VAL A 1 113 ? -9.82 -6.461 -0.245 1 98.81 113 VAL A CA 1
ATOM 898 C C . VAL A 1 113 ? -11.328 -6.664 -0.396 1 98.81 113 VAL A C 1
ATOM 900 O O . VAL A 1 113 ? -11.922 -6.219 -1.378 1 98.81 113 VAL A O 1
ATOM 903 N N . ALA A 1 114 ? -11.898 -7.367 0.493 1 98.62 114 ALA A N 1
ATOM 904 C CA . ALA A 1 114 ? -13.328 -7.633 0.564 1 98.62 114 ALA A CA 1
ATOM 905 C C . ALA A 1 114 ? -13.773 -7.855 2.006 1 98.62 114 ALA A C 1
ATOM 907 O O . ALA A 1 114 ? -12.945 -8.023 2.9 1 98.62 114 ALA A O 1
ATOM 908 N N . ALA A 1 115 ? -15.055 -7.855 2.225 1 98.12 115 ALA A N 1
ATOM 909 C CA . ALA A 1 115 ? -15.586 -8.062 3.57 1 98.12 115 ALA A CA 1
ATOM 910 C C . ALA A 1 115 ? -15.18 -9.43 4.113 1 98.12 115 ALA A C 1
ATOM 912 O O . ALA A 1 115 ? -14.828 -9.562 5.289 1 98.12 115 ALA A O 1
ATOM 913 N N . ASP A 1 116 ? -15.289 -10.414 3.324 1 97.88 116 ASP A N 1
ATOM 914 C CA . ASP A 1 116 ? -14.953 -11.805 3.635 1 97.88 116 ASP A CA 1
ATOM 915 C C . ASP A 1 116 ? -14.703 -12.609 2.359 1 97.88 116 ASP A C 1
ATOM 917 O O . ASP A 1 116 ? -14.688 -12.047 1.261 1 97.88 116 ASP A O 1
ATOM 921 N N . ILE A 1 117 ? -14.461 -13.867 2.564 1 97.81 117 ILE A N 1
ATOM 922 C CA . ILE A 1 117 ? -14.117 -14.727 1.438 1 97.81 117 ILE A CA 1
ATOM 923 C C . ILE A 1 117 ? -15.312 -14.844 0.496 1 97.81 117 ILE A C 1
ATOM 925 O O . ILE A 1 117 ? -15.148 -14.891 -0.726 1 97.81 117 ILE A O 1
ATOM 929 N N . GLU A 1 118 ? -16.516 -14.867 1.021 1 98.5 118 GLU A N 1
ATOM 930 C CA . GLU A 1 118 ? -17.719 -14.945 0.199 1 98.5 118 GLU A CA 1
ATOM 931 C C . GLU A 1 118 ? -17.859 -13.711 -0.689 1 98.5 118 GLU A C 1
ATOM 933 O O . GLU A 1 118 ? -18.203 -13.82 -1.864 1 98.5 118 GLU A O 1
ATOM 938 N N . ALA A 1 119 ? -17.641 -12.555 -0.088 1 98.56 119 ALA A N 1
ATOM 939 C CA . ALA A 1 119 ? -17.688 -11.312 -0.859 1 98.56 119 ALA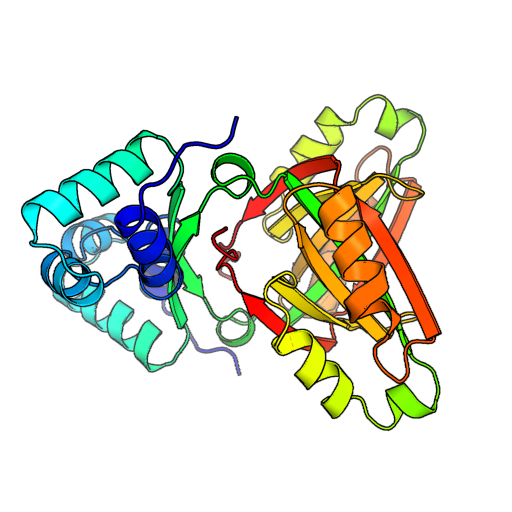 A CA 1
ATOM 940 C C . ALA A 1 119 ? -16.641 -11.32 -1.97 1 98.56 119 ALA A C 1
ATOM 942 O O . ALA A 1 119 ? -16.922 -10.867 -3.088 1 98.56 119 ALA A O 1
ATOM 943 N N . TYR A 1 120 ? -15.453 -11.828 -1.67 1 98.69 120 TYR A N 1
ATOM 944 C CA . TYR A 1 120 ? -14.43 -11.938 -2.707 1 98.69 120 TYR A CA 1
ATOM 945 C C . TYR A 1 120 ? -14.875 -12.883 -3.812 1 98.69 120 TYR A C 1
ATOM 947 O O . TYR A 1 120 ? -14.695 -12.602 -4.996 1 98.69 120 TYR A O 1
ATOM 955 N N . GLU A 1 121 ? -15.359 -13.984 -3.389 1 98.44 121 GLU A N 1
ATOM 956 C CA . GLU A 1 121 ? -15.836 -14.953 -4.375 1 98.44 121 GLU A CA 1
ATOM 957 C C . GLU A 1 121 ? -16.859 -14.328 -5.32 1 98.44 121 GLU A C 1
ATOM 959 O O . GLU A 1 121 ? -16.781 -14.531 -6.535 1 98.44 121 GLU A O 1
ATOM 964 N N . ARG A 1 122 ? -17.766 -13.555 -4.746 1 98.44 122 ARG A N 1
ATOM 965 C CA . ARG A 1 122 ? -18.75 -12.867 -5.57 1 98.44 122 ARG A CA 1
ATOM 966 C C . ARG A 1 122 ? -18.078 -11.898 -6.531 1 98.44 122 ARG A C 1
ATOM 968 O O . ARG A 1 122 ? -18.391 -11.883 -7.727 1 98.44 122 ARG A O 1
ATOM 975 N N . PHE A 1 123 ? -17.219 -11.141 -6.027 1 98.69 123 PHE A N 1
ATOM 976 C CA . PHE A 1 123 ? -16.469 -10.211 -6.863 1 98.69 123 PHE A CA 1
ATOM 977 C C . PHE A 1 123 ? -15.742 -10.945 -7.98 1 98.69 123 PHE A C 1
ATOM 979 O O . PHE A 1 123 ? -15.789 -10.539 -9.141 1 98.69 123 PHE A O 1
ATOM 986 N N . PHE A 1 124 ? -15.094 -12.078 -7.617 1 98.38 124 PHE A N 1
ATOM 987 C CA . PHE A 1 124 ? -14.328 -12.898 -8.547 1 98.38 124 PHE A CA 1
ATOM 988 C C . PHE A 1 124 ? -15.211 -13.391 -9.688 1 98.38 124 PHE A C 1
ATOM 990 O O . PHE A 1 124 ? -14.898 -13.18 -10.859 1 98.38 124 PHE A O 1
ATOM 997 N N . PHE A 1 125 ? -16.312 -13.883 -9.375 1 97.94 125 PHE A N 1
ATOM 998 C CA . PHE A 1 125 ? -17.125 -14.586 -10.367 1 97.94 125 PHE A CA 1
ATOM 999 C C . PHE A 1 125 ? -17.969 -13.602 -11.156 1 97.94 125 PHE A C 1
ATOM 1001 O O . PHE A 1 125 ? -18.281 -13.844 -12.328 1 97.94 125 PHE A O 1
ATOM 1008 N N . THR A 1 126 ? -18.281 -12.43 -10.578 1 98 126 THR A N 1
ATOM 1009 C CA . THR A 1 126 ? -19.219 -11.547 -11.258 1 98 126 THR A CA 1
ATOM 1010 C C . THR A 1 126 ? -18.484 -10.43 -11.984 1 98 126 THR A C 1
ATOM 1012 O O . THR A 1 126 ? -19.047 -9.781 -12.875 1 98 126 THR A O 1
ATOM 1015 N N . ARG A 1 127 ? -17.281 -10.203 -11.648 1 97.81 127 ARG A N 1
ATOM 1016 C CA . ARG A 1 127 ? -16.594 -9.055 -12.227 1 97.81 127 ARG A CA 1
ATOM 1017 C C . ARG A 1 127 ? -15.227 -9.461 -12.789 1 97.81 127 ARG A C 1
ATOM 1019 O O . ARG A 1 127 ? -15.031 -9.461 -14.008 1 97.81 127 ARG A O 1
ATOM 1026 N N . LEU A 1 128 ? -14.367 -9.992 -11.93 1 97.44 128 LEU A N 1
ATOM 1027 C CA . LEU A 1 128 ? -12.969 -10.18 -12.297 1 97.44 128 LEU A CA 1
ATOM 1028 C C . LEU A 1 128 ? -12.836 -11.242 -13.391 1 97.44 128 LEU A C 1
ATOM 1030 O O . LEU A 1 128 ? -12.211 -10.992 -14.422 1 97.44 128 LEU A O 1
ATOM 1034 N N . SER A 1 129 ? -13.438 -12.391 -13.172 1 97.06 129 SER A N 1
ATOM 1035 C CA . SER A 1 129 ? -13.273 -13.508 -14.094 1 97.06 129 SER A CA 1
ATOM 1036 C C . SER A 1 129 ? -14.047 -13.273 -15.391 1 97.06 129 SER A C 1
ATOM 1038 O O . SER A 1 129 ? -13.836 -13.969 -16.375 1 97.06 129 SER A O 1
ATOM 1040 N N . LYS A 1 130 ? -14.898 -12.219 -15.406 1 96.5 130 LYS A N 1
ATOM 1041 C CA . LYS A 1 130 ? -15.734 -11.945 -16.578 1 96.5 130 LYS A CA 1
ATOM 1042 C C . LYS A 1 130 ? -15.094 -10.898 -17.469 1 96.5 130 LYS A C 1
ATOM 1044 O O . LYS A 1 130 ? -15.602 -10.617 -18.562 1 96.5 130 LYS A O 1
ATOM 1049 N N . LEU A 1 131 ? -14.047 -10.352 -17.047 1 96.88 131 LEU A N 1
ATOM 1050 C CA . LEU A 1 131 ? -13.375 -9.359 -17.875 1 96.88 131 LEU A CA 1
ATOM 1051 C C . LEU A 1 131 ? -12.875 -9.992 -19.172 1 96.88 131 LEU A C 1
ATOM 1053 O O . LEU A 1 131 ? -12.25 -11.055 -19.156 1 96.88 131 LEU A O 1
ATOM 1057 N N . PRO A 1 132 ? -13.117 -9.328 -20.25 1 95 132 PRO A N 1
ATOM 1058 C CA . PRO A 1 132 ? -12.609 -9.852 -21.531 1 95 132 PRO A CA 1
ATOM 1059 C C . PRO A 1 132 ? -11.094 -10.016 -21.531 1 95 132 PRO A C 1
ATOM 1061 O O . PRO A 1 132 ? -10.375 -9.18 -20.984 1 95 132 PRO A O 1
ATOM 1064 N N . GLY A 1 133 ? -10.703 -11.141 -22.094 1 96.19 133 GLY A N 1
ATOM 1065 C CA . GLY A 1 133 ? -9.281 -11.336 -22.312 1 96.19 133 GLY A CA 1
ATOM 1066 C C . GLY A 1 133 ? -8.602 -12.094 -21.188 1 96.19 133 GLY A C 1
ATOM 1067 O O . GLY A 1 133 ? -7.43 -12.461 -21.281 1 96.19 133 GLY A O 1
ATOM 1068 N N . VAL A 1 134 ? -9.297 -12.375 -20.094 1 97.75 134 VAL A N 1
ATOM 1069 C CA . VAL A 1 134 ? -8.711 -13.102 -18.984 1 97.75 134 VAL A CA 1
ATOM 1070 C C . VAL A 1 134 ? -8.586 -14.586 -19.328 1 97.75 134 VAL A C 1
ATOM 1072 O O . VAL A 1 134 ? -9.57 -15.219 -19.734 1 97.75 134 VAL A O 1
ATOM 1075 N N . GLN A 1 135 ? -7.441 -15.008 -19.219 1 98.12 135 GLN A N 1
ATOM 1076 C CA . GLN A 1 135 ? -7.18 -16.422 -19.484 1 98.12 135 GLN A CA 1
ATOM 1077 C C . GLN A 1 135 ? -7.148 -17.219 -18.188 1 98.12 135 GLN A C 1
ATOM 1079 O O . GLN A 1 135 ? -7.676 -18.344 -18.125 1 98.12 135 GLN A O 1
ATOM 1084 N N . GLU A 1 136 ? -6.527 -16.719 -17.219 1 98 136 GLU A N 1
ATOM 1085 C CA . GLU A 1 136 ? -6.309 -17.406 -15.953 1 98 136 GLU A CA 1
ATOM 1086 C C . GLU A 1 136 ? -6.156 -16.422 -14.797 1 98 136 GLU A C 1
ATOM 1088 O O . GLU A 1 136 ? -5.566 -15.352 -14.961 1 98 136 GLU A O 1
ATOM 1093 N N . ILE A 1 137 ? -6.719 -16.797 -13.641 1 98 137 ILE A N 1
ATOM 1094 C CA . ILE A 1 137 ? -6.523 -16.031 -12.414 1 98 137 ILE A CA 1
ATOM 1095 C C . ILE A 1 137 ? -6.07 -16.969 -11.297 1 98 137 ILE A C 1
ATOM 1097 O O . ILE A 1 137 ? -6.746 -17.953 -10.992 1 98 137 ILE A O 1
ATOM 1101 N N . ASN A 1 138 ? -4.953 -16.703 -10.742 1 96.94 138 ASN A N 1
ATOM 1102 C CA . ASN A 1 138 ? -4.473 -17.375 -9.539 1 96.94 138 ASN A CA 1
ATOM 1103 C C . ASN A 1 138 ? -4.566 -16.484 -8.312 1 96.94 138 ASN A C 1
ATOM 1105 O O . ASN A 1 138 ? -3.795 -15.531 -8.172 1 96.94 138 ASN A O 1
ATOM 1109 N N . SER A 1 139 ? -5.504 -16.828 -7.449 1 97.25 139 SER A N 1
ATOM 1110 C CA . SER A 1 139 ? -5.738 -16.016 -6.266 1 97.25 139 SER A CA 1
ATOM 1111 C C . SER A 1 139 ? -5.199 -16.688 -5.012 1 97.25 139 SER A C 1
ATOM 1113 O O . SER A 1 139 ? -5.273 -17.906 -4.875 1 97.25 139 SER A O 1
ATOM 1115 N N . THR A 1 140 ? -4.664 -15.891 -4.125 1 97.94 140 THR A N 1
ATOM 1116 C CA . THR A 1 140 ? -4.176 -16.406 -2.848 1 97.94 140 THR A CA 1
ATOM 1117 C C . THR A 1 140 ? -4.57 -15.469 -1.707 1 97.94 140 THR A C 1
ATOM 1119 O O . THR A 1 140 ? -4.461 -14.242 -1.829 1 97.94 140 THR A O 1
ATOM 1122 N N . VAL A 1 141 ? -4.996 -16.094 -0.654 1 98.06 141 VAL A N 1
ATOM 1123 C CA . VAL A 1 141 ? -5.402 -15.32 0.516 1 98.06 141 VAL A CA 1
ATOM 1124 C C . VAL A 1 141 ? -4.176 -14.961 1.352 1 98.06 141 VAL A C 1
ATOM 1126 O O . VAL A 1 141 ? -3.307 -15.805 1.582 1 98.06 141 VAL A O 1
ATOM 1129 N N . ALA A 1 142 ? -4.09 -13.695 1.757 1 98.19 142 ALA A N 1
ATOM 1130 C CA . ALA A 1 142 ? -3.145 -13.289 2.791 1 98.19 142 ALA A CA 1
ATOM 1131 C C . ALA A 1 142 ? -3.684 -13.609 4.184 1 98.19 142 ALA A C 1
ATOM 1133 O O . ALA A 1 142 ? -4.656 -13 4.633 1 98.19 142 ALA A O 1
ATOM 1134 N N . LEU A 1 143 ? -3.01 -14.5 4.848 1 96.88 143 LEU A N 1
ATOM 1135 C CA . LEU A 1 143 ? -3.48 -14.961 6.152 1 96.88 143 LEU A CA 1
ATOM 1136 C C . LEU A 1 143 ? -3.172 -13.938 7.234 1 96.88 143 LEU A C 1
ATOM 1138 O O . LEU A 1 143 ? -3.986 -13.703 8.133 1 96.88 143 LEU A O 1
ATOM 1142 N N . SER A 1 144 ? -2.033 -13.383 7.188 1 96.19 144 SER A N 1
ATOM 1143 C CA . SER A 1 144 ? -1.641 -12.383 8.172 1 96.19 144 SER A CA 1
ATOM 1144 C C . SER A 1 144 ? -0.66 -11.375 7.578 1 96.19 144 SER A C 1
ATOM 1146 O O . SER A 1 144 ? -0.031 -11.648 6.555 1 96.19 144 SER A O 1
ATOM 1148 N N . GLN A 1 145 ? -0.671 -10.281 8.188 1 97.25 145 GLN A N 1
ATOM 1149 C CA . GLN A 1 145 ? 0.201 -9.18 7.789 1 97.25 145 GLN A CA 1
ATOM 1150 C C . GLN A 1 145 ? 1.439 -9.109 8.68 1 97.25 145 GLN A C 1
ATOM 1152 O O . GLN A 1 145 ? 1.339 -8.82 9.867 1 97.25 145 GLN A O 1
ATOM 1157 N N . VAL A 1 146 ? 2.582 -9.391 8.109 1 97.81 146 VAL A N 1
ATOM 1158 C CA . VAL A 1 146 ? 3.855 -9.336 8.82 1 97.81 146 VAL A CA 1
ATOM 1159 C C . VAL A 1 146 ? 4.383 -7.906 8.836 1 97.81 146 VAL A C 1
ATOM 1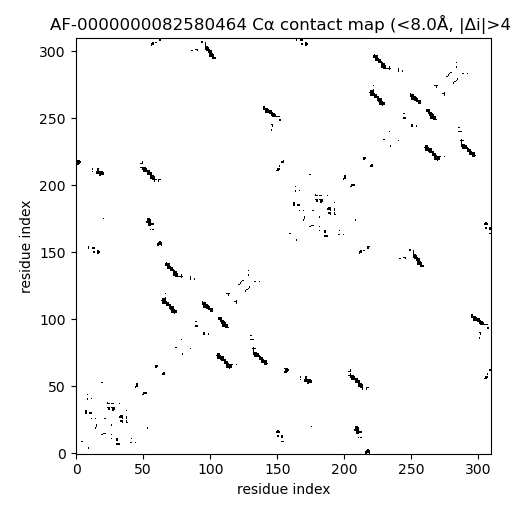161 O O . VAL A 1 146 ? 4.871 -7.43 9.867 1 97.81 146 VAL A O 1
ATOM 1164 N N . LYS A 1 147 ? 4.309 -7.25 7.777 1 98.25 147 LYS A N 1
ATOM 1165 C CA . LYS A 1 147 ? 4.75 -5.871 7.578 1 98.25 147 LYS A CA 1
ATOM 1166 C C . LYS A 1 147 ? 3.932 -5.188 6.488 1 98.25 147 LYS A C 1
ATOM 1168 O O . LYS A 1 147 ? 3.631 -5.789 5.457 1 98.25 147 LYS A O 1
ATOM 1173 N N . ALA A 1 148 ? 3.525 -3.986 6.762 1 98.06 148 ALA A N 1
ATOM 1174 C CA . ALA A 1 148 ? 2.871 -3.146 5.762 1 98.06 148 ALA A CA 1
ATOM 1175 C C . ALA A 1 148 ? 3.113 -1.667 6.043 1 98.06 148 ALA A C 1
ATOM 1177 O O . ALA A 1 148 ? 2.602 -1.124 7.023 1 98.06 148 ALA A O 1
ATOM 1178 N N . THR A 1 149 ? 3.92 -1.03 5.227 1 98.31 149 THR A N 1
ATOM 1179 C CA . THR A 1 149 ? 4.199 0.388 5.422 1 98.31 149 THR A CA 1
ATOM 1180 C C . THR A 1 149 ? 4.109 1.145 4.102 1 98.31 149 THR A C 1
ATOM 1182 O O . THR A 1 149 ? 4.402 0.589 3.041 1 98.31 149 THR A O 1
ATOM 1185 N N . THR A 1 150 ? 3.639 2.373 4.199 1 98.5 150 THR A N 1
ATOM 1186 C CA . THR A 1 150 ? 3.678 3.262 3.043 1 98.5 150 THR A CA 1
ATOM 1187 C C . THR A 1 150 ? 4.992 4.035 3 1 98.5 150 THR A C 1
ATOM 1189 O O . THR A 1 150 ? 5.293 4.699 2.006 1 98.5 150 THR A O 1
ATOM 1192 N N . ALA A 1 151 ? 5.758 3.947 4.078 1 98.75 151 ALA A N 1
ATOM 1193 C CA . ALA A 1 151 ? 7.004 4.703 4.145 1 98.75 151 ALA A CA 1
ATOM 1194 C C . ALA A 1 151 ? 8.086 4.066 3.275 1 98.75 151 ALA A C 1
ATOM 1196 O O . ALA A 1 151 ? 8.375 2.875 3.412 1 98.75 151 ALA A O 1
ATOM 1197 N N . LEU A 1 152 ? 8.664 4.844 2.438 1 98.75 152 LEU A N 1
ATOM 1198 C CA . LEU A 1 152 ? 9.766 4.418 1.581 1 98.75 152 LEU A CA 1
ATOM 1199 C C . LEU A 1 152 ? 11.109 4.629 2.279 1 98.75 152 LEU A C 1
ATOM 1201 O O . LEU A 1 152 ? 11.266 5.562 3.068 1 98.75 152 LEU A O 1
ATOM 1205 N N . PRO A 1 153 ? 12.039 3.697 2.02 1 98.44 153 PRO A N 1
ATOM 1206 C CA . PRO A 1 153 ? 13.398 4 2.479 1 98.44 153 PRO A CA 1
ATOM 1207 C C . PRO A 1 153 ? 14.023 5.168 1.727 1 98.44 153 PRO A C 1
ATOM 1209 O O . PRO A 1 153 ? 14.328 5.051 0.536 1 98.44 153 PRO A O 1
ATOM 1212 N N . ILE A 1 154 ? 14.219 6.234 2.4 1 97.88 154 ILE A N 1
ATOM 1213 C CA . ILE A 1 154 ? 14.781 7.422 1.759 1 97.88 154 ILE A CA 1
ATOM 1214 C C . ILE A 1 154 ? 16.266 7.211 1.488 1 97.88 154 ILE A C 1
ATOM 1216 O O . ILE A 1 154 ? 17.047 6.953 2.412 1 97.88 154 ILE A O 1
ATOM 1220 N N . PRO A 1 155 ? 16.656 7.312 0.254 1 92.44 155 PRO A N 1
ATOM 1221 C CA . PRO A 1 155 ? 18.047 7.059 -0.073 1 92.44 155 PRO A CA 1
ATOM 1222 C C . PRO A 1 155 ? 19 8.109 0.512 1 92.44 155 PRO A C 1
ATOM 1224 O O . PRO A 1 155 ? 18.578 9.25 0.75 1 92.44 155 PRO A O 1
ATOM 1227 N N . MET B 1 1 ? -13.547 -7.188 15.906 1 79.94 1 MET B N 1
ATOM 1228 C CA . MET B 1 1 ? -14.875 -6.992 15.32 1 79.94 1 MET B CA 1
ATOM 1229 C C . MET B 1 1 ? -15 -5.605 14.703 1 79.94 1 MET B C 1
ATOM 1231 O O . MET B 1 1 ? -14.461 -4.633 15.227 1 79.94 1 MET B O 1
ATOM 1235 N N . PRO B 1 2 ? -15.586 -5.586 13.516 1 89.12 2 PRO B N 1
ATOM 1236 C CA . PRO B 1 2 ? -15.727 -4.258 12.906 1 89.12 2 PRO B CA 1
ATOM 1237 C C . PRO B 1 2 ? -16.484 -3.283 13.797 1 89.12 2 PRO B C 1
ATOM 1239 O O . PRO B 1 2 ? -17.359 -3.695 14.562 1 89.12 2 PRO B O 1
ATOM 1242 N N . ILE B 1 3 ? -16.016 -2.086 13.758 1 92.88 3 ILE B N 1
ATOM 1243 C CA . ILE B 1 3 ? -16.672 -1.024 14.523 1 92.88 3 ILE B CA 1
ATOM 1244 C C . ILE B 1 3 ? -17.859 -0.48 13.75 1 92.88 3 ILE B C 1
ATOM 1246 O O . ILE B 1 3 ? -17.828 -0.403 12.516 1 92.88 3 ILE B O 1
ATOM 1250 N N . GLU B 1 4 ? -18.891 -0.143 14.492 1 95.75 4 GLU B N 1
ATOM 1251 C CA . GLU B 1 4 ? -20.031 0.496 13.852 1 95.75 4 GLU B CA 1
ATOM 1252 C C . GLU B 1 4 ? -19.734 1.952 13.508 1 95.75 4 GLU B C 1
ATOM 1254 O O . GLU B 1 4 ? -19.281 2.717 14.367 1 95.75 4 GLU B O 1
ATOM 1259 N N . LEU B 1 5 ? -19.969 2.316 12.289 1 97.81 5 LEU B N 1
ATOM 1260 C CA . LEU B 1 5 ? -19.734 3.676 11.812 1 97.81 5 LEU B CA 1
ATOM 1261 C C . LEU B 1 5 ? -21.062 4.363 11.461 1 97.81 5 LEU B C 1
ATOM 1263 O O . LEU B 1 5 ? -21.922 3.766 10.82 1 97.81 5 LEU B O 1
ATOM 1267 N N . ASP B 1 6 ? -21.219 5.547 11.93 1 97.5 6 ASP B N 1
ATOM 1268 C CA . ASP B 1 6 ? -22.391 6.297 11.461 1 97.5 6 ASP B CA 1
ATOM 1269 C C . ASP B 1 6 ? -22.141 6.895 10.078 1 97.5 6 ASP B C 1
ATOM 1271 O O . ASP B 1 6 ? -21.031 6.797 9.547 1 97.5 6 ASP B O 1
ATOM 1275 N N . PRO B 1 7 ? -23.172 7.449 9.414 1 97.75 7 PRO B N 1
ATOM 1276 C CA . PRO B 1 7 ? -23.031 7.938 8.047 1 97.75 7 PRO B CA 1
ATOM 1277 C C . PRO B 1 7 ? -21.984 9.039 7.918 1 97.75 7 PRO B C 1
ATOM 1279 O O . PRO B 1 7 ? -21.281 9.117 6.906 1 97.75 7 PRO B O 1
ATOM 1282 N N . PHE B 1 8 ? -21.891 9.852 8.898 1 98.19 8 PHE B N 1
ATOM 1283 C CA . PHE B 1 8 ? -20.922 10.938 8.852 1 98.19 8 PHE B CA 1
ATOM 1284 C C . PHE B 1 8 ? -19.5 10.398 8.953 1 98.19 8 PHE B C 1
ATOM 1286 O O . PHE B 1 8 ? -18.594 10.867 8.25 1 98.19 8 PHE B O 1
ATOM 1293 N N . GLU B 1 9 ? -19.281 9.43 9.82 1 98.44 9 GLU B N 1
ATOM 1294 C CA . GLU B 1 9 ? -17.969 8.812 9.977 1 98.44 9 GLU B CA 1
ATOM 1295 C C . GLU B 1 9 ? -17.516 8.148 8.68 1 98.44 9 GLU B C 1
ATOM 1297 O O . GLU B 1 9 ? -16.344 8.188 8.336 1 98.44 9 GLU B O 1
ATOM 1302 N N . ARG B 1 10 ? -18.453 7.559 7.98 1 98.5 10 ARG B N 1
ATOM 1303 C CA . ARG B 1 10 ? -18.141 6.949 6.691 1 98.5 10 ARG B CA 1
ATOM 1304 C C . ARG B 1 10 ? -17.672 7.996 5.688 1 98.5 10 ARG B C 1
ATOM 1306 O O . ARG B 1 10 ? -16.672 7.789 4.988 1 98.5 10 ARG B O 1
ATOM 1313 N N . ARG B 1 11 ? -18.344 9.109 5.645 1 98.44 11 ARG B N 1
ATOM 1314 C CA . ARG B 1 11 ? -17.969 10.188 4.727 1 98.44 11 ARG B CA 1
ATOM 1315 C C . ARG B 1 11 ? -16.641 10.812 5.125 1 98.44 11 ARG B C 1
ATOM 1317 O O . ARG B 1 11 ? -15.828 11.148 4.262 1 98.44 11 ARG B O 1
ATOM 1324 N N . ILE B 1 12 ? -16.453 10.945 6.414 1 98.75 12 ILE B N 1
ATOM 1325 C CA . ILE B 1 12 ? -15.203 11.492 6.93 1 98.75 12 ILE B CA 1
ATOM 1326 C C . ILE B 1 12 ? -14.031 10.617 6.48 1 98.75 12 ILE B C 1
ATOM 1328 O O . ILE B 1 12 ? -13.023 11.125 5.984 1 98.75 12 ILE B O 1
ATOM 1332 N N . LEU B 1 13 ? -14.18 9.312 6.621 1 98.75 13 LEU B N 1
ATOM 1333 C CA . LEU B 1 13 ? -13.125 8.383 6.223 1 98.75 13 LEU B CA 1
ATOM 1334 C C . LEU B 1 13 ? -12.852 8.484 4.727 1 98.75 13 LEU B C 1
ATOM 1336 O O . LEU B 1 13 ? -11.703 8.43 4.293 1 98.75 13 LEU B O 1
ATOM 1340 N N . GLN B 1 14 ? -13.914 8.617 3.936 1 98.5 14 GLN B N 1
ATOM 1341 C CA . GLN B 1 14 ? -13.75 8.742 2.49 1 98.5 14 GLN B CA 1
ATOM 1342 C C . GLN B 1 14 ? -12.914 9.969 2.139 1 98.5 14 GLN B C 1
ATOM 1344 O O . GLN B 1 14 ? -12 9.883 1.321 1 98.5 14 GLN B O 1
ATOM 1349 N N . VAL B 1 15 ? -13.164 11.039 2.775 1 98.5 15 VAL B N 1
ATOM 1350 C CA . VAL B 1 15 ? -12.484 12.297 2.473 1 98.5 15 VAL B CA 1
ATOM 1351 C C . VAL B 1 15 ? -11.047 12.25 2.982 1 98.5 15 VAL B C 1
ATOM 1353 O O . VAL B 1 15 ? -10.109 12.555 2.244 1 98.5 15 VAL B O 1
ATOM 1356 N N . LEU B 1 16 ? -10.828 11.773 4.195 1 98.62 16 LEU B N 1
ATOM 1357 C CA . LEU B 1 16 ? -9.523 11.836 4.832 1 98.62 16 LEU B CA 1
ATOM 1358 C C . LEU B 1 16 ? -8.555 10.852 4.184 1 98.62 16 LEU B C 1
ATOM 1360 O O . LEU B 1 16 ? -7.34 11.07 4.188 1 98.62 16 LEU B O 1
ATOM 1364 N N . GLN B 1 17 ? -9.102 9.797 3.613 1 98.75 17 GLN B N 1
ATOM 1365 C CA . GLN B 1 17 ? -8.234 8.844 2.932 1 98.75 17 GLN B CA 1
ATOM 1366 C C . GLN B 1 17 ? -7.637 9.453 1.666 1 98.75 17 GLN B C 1
ATOM 1368 O O . GLN B 1 17 ? -6.617 8.977 1.162 1 98.75 17 GLN B O 1
ATOM 1373 N N . GLU B 1 18 ? -8.289 10.484 1.179 1 98.06 18 GLU B N 1
ATOM 1374 C CA . GLU B 1 18 ? -7.82 11.156 -0.028 1 98.06 18 GLU B CA 1
ATOM 1375 C C . GLU B 1 18 ? -7.008 12.398 0.315 1 98.06 18 GLU B C 1
ATOM 1377 O O . GLU B 1 18 ? -6.031 12.719 -0.371 1 98.06 18 GLU B O 1
ATOM 1382 N N . ASP B 1 19 ? -7.418 13.016 1.347 1 98 19 ASP B N 1
ATOM 1383 C CA . ASP B 1 19 ? -6.754 14.234 1.791 1 98 19 ASP B CA 1
ATOM 1384 C C . ASP B 1 19 ? -6.891 14.422 3.301 1 98 19 ASP B C 1
ATOM 1386 O O . ASP B 1 19 ? -7.922 14.898 3.783 1 98 19 ASP B O 1
ATOM 1390 N N . ALA B 1 20 ? -5.785 14.172 3.949 1 97.94 20 ALA B N 1
ATOM 1391 C CA . ALA B 1 20 ? -5.812 14.266 5.406 1 97.94 20 ALA B CA 1
ATOM 1392 C C . ALA B 1 20 ? -5.289 15.617 5.879 1 97.94 20 ALA B C 1
ATOM 1394 O O . ALA B 1 20 ? -5.133 15.852 7.078 1 97.94 20 ALA B O 1
ATOM 1395 N N . SER B 1 21 ? -4.949 16.469 4.953 1 94.88 21 SER B N 1
ATOM 1396 C CA . SER B 1 21 ? -4.43 17.781 5.312 1 94.88 21 SER B CA 1
ATOM 1397 C C . SER B 1 21 ? -5.559 18.781 5.516 1 94.88 21 SER B C 1
ATOM 1399 O O . SER B 1 21 ? -5.336 19.875 6.023 1 94.88 21 SER B O 1
ATOM 1401 N N . MET B 1 22 ? -6.691 18.375 5.168 1 92.38 22 MET B N 1
ATOM 1402 C CA . MET B 1 22 ? -7.859 19.25 5.199 1 92.38 22 MET B CA 1
ATOM 1403 C C . MET B 1 22 ? -8.164 19.703 6.625 1 92.38 22 MET B C 1
ATOM 1405 O O . MET B 1 22 ? -8.203 18.891 7.543 1 92.38 22 MET B O 1
ATOM 1409 N N . PRO B 1 23 ? -8.398 21.047 6.801 1 94 23 PRO B N 1
ATOM 1410 C CA . PRO B 1 23 ? -8.828 21.5 8.125 1 94 23 PRO B CA 1
ATOM 1411 C C . PRO B 1 23 ? -10.172 20.922 8.547 1 94 23 PRO B C 1
ATOM 1413 O O . PRO B 1 23 ? -11.039 20.672 7.707 1 94 23 PRO B O 1
ATOM 1416 N N . THR B 1 24 ? -10.289 20.781 9.805 1 95.19 24 THR B N 1
ATOM 1417 C CA . THR B 1 24 ? -11.5 20.172 10.352 1 95.19 24 THR B CA 1
ATOM 1418 C C . THR B 1 24 ? -12.742 20.953 9.938 1 95.19 24 THR B C 1
ATOM 1420 O O . THR B 1 24 ? -13.789 20.359 9.664 1 95.19 24 THR B O 1
ATOM 1423 N N . ALA B 1 25 ? -12.641 22.25 9.953 1 96.38 25 ALA B N 1
ATOM 1424 C CA . ALA B 1 25 ? -13.781 23.078 9.562 1 96.38 25 ALA B CA 1
ATOM 1425 C C . ALA B 1 25 ? -14.219 22.766 8.141 1 96.38 25 ALA B C 1
ATOM 1427 O O . ALA B 1 25 ? -15.414 22.594 7.875 1 96.38 25 ALA B O 1
ATOM 1428 N N . ARG B 1 26 ? -13.328 22.719 7.227 1 97.44 26 ARG B N 1
ATOM 1429 C CA . ARG B 1 26 ? -13.625 22.406 5.832 1 97.44 26 ARG B CA 1
ATOM 1430 C C . ARG B 1 26 ? -14.141 20.984 5.688 1 97.44 26 ARG B C 1
ATOM 1432 O O . ARG B 1 26 ? -15.078 20.734 4.93 1 97.44 26 ARG B O 1
ATOM 1439 N N . LEU B 1 27 ? -13.531 20.062 6.383 1 98.19 27 LEU B N 1
ATOM 1440 C CA . LEU B 1 27 ? -14 18.672 6.41 1 98.19 27 LEU B CA 1
ATOM 1441 C C . LEU B 1 27 ? -15.461 18.609 6.848 1 98.19 27 LEU B C 1
ATOM 1443 O O . LEU B 1 27 ? -16.266 17.922 6.215 1 98.19 27 LEU B O 1
ATOM 1447 N N . GLY B 1 28 ? -15.719 19.281 7.949 1 98.19 28 GLY B N 1
ATOM 1448 C CA . GLY B 1 28 ? -17.094 19.344 8.422 1 98.19 28 GLY B CA 1
ATOM 1449 C C . GLY B 1 28 ? -18.078 19.812 7.367 1 98.19 28 GLY B C 1
ATOM 1450 O O . GLY B 1 28 ? -19.109 19.188 7.16 1 98.19 28 GLY B O 1
ATOM 1451 N N . GLU B 1 29 ? -17.734 20.875 6.633 1 97.69 29 GLU B N 1
ATOM 1452 C CA . GLU B 1 29 ? -18.578 21.406 5.559 1 97.69 29 GLU B CA 1
ATOM 1453 C C . GLU B 1 29 ? -18.797 20.359 4.469 1 97.69 29 GLU B C 1
ATOM 1455 O O . GLU B 1 29 ? -19.922 20.188 3.984 1 97.69 29 GLU B O 1
ATOM 1460 N N . MET B 1 30 ? -17.844 19.688 4.121 1 97.5 30 MET B N 1
ATOM 1461 C CA . MET B 1 30 ? -17.906 18.703 3.041 1 97.5 30 MET B CA 1
ATOM 1462 C C . MET B 1 30 ? -18.828 17.547 3.402 1 97.5 30 MET B C 1
ATOM 1464 O O . MET B 1 30 ? -19.484 16.969 2.525 1 97.5 30 MET B O 1
ATOM 1468 N N . VAL B 1 31 ? -18.859 17.234 4.691 1 97.88 31 VAL B N 1
ATOM 1469 C CA . VAL B 1 31 ? -19.594 16.016 5.047 1 97.88 31 VAL B CA 1
ATOM 1470 C C . VAL B 1 31 ? -20.922 16.391 5.695 1 97.88 31 VAL B C 1
ATOM 1472 O O . VAL B 1 31 ? -21.688 15.508 6.102 1 97.88 31 VAL B O 1
ATOM 1475 N N . GLY B 1 32 ? -21.172 17.656 5.887 1 97.69 32 GLY B N 1
ATOM 1476 C CA . GLY B 1 32 ? -22.453 18.109 6.387 1 97.69 32 GLY B CA 1
ATOM 1477 C C . GLY B 1 32 ? -22.5 18.234 7.895 1 97.69 32 GLY B C 1
ATOM 1478 O O . GLY B 1 32 ? -23.531 17.969 8.523 1 97.69 32 GLY B O 1
ATOM 1479 N N . LEU B 1 33 ? -21.406 18.609 8.484 1 97.81 33 LEU B N 1
ATOM 1480 C CA . LEU B 1 33 ? -21.297 18.812 9.93 1 97.81 33 LEU B CA 1
ATOM 1481 C C . LEU B 1 33 ? -20.656 20.156 10.242 1 97.81 33 LEU B C 1
ATOM 1483 O O . LEU B 1 33 ? -19.969 20.734 9.398 1 97.81 33 LEU B O 1
ATOM 1487 N N . SER B 1 34 ? -21.047 20.562 11.5 1 97.06 34 SER B N 1
ATOM 1488 C CA . SER B 1 34 ? -20.25 21.641 12.031 1 97.06 34 SER B CA 1
ATOM 1489 C C . SER B 1 34 ? -18.891 21.141 12.523 1 97.06 34 SER B C 1
ATOM 1491 O O . SER B 1 34 ? -18.656 19.938 12.602 1 97.06 34 SER B O 1
ATOM 1493 N N . SER B 1 35 ? -17.984 22.047 12.883 1 96.69 35 SER B N 1
ATOM 1494 C CA . SER B 1 35 ? -16.609 21.734 13.25 1 96.69 35 SER B CA 1
ATOM 1495 C C . SER B 1 35 ? -16.547 20.844 14.484 1 96.69 35 SER B C 1
ATOM 1497 O O . SER B 1 35 ? -15.812 19.859 14.508 1 96.69 35 SER B O 1
ATOM 1499 N N . SER B 1 36 ? -17.281 21.156 15.508 1 96.94 36 SER B N 1
ATOM 1500 C CA . SER B 1 36 ? -17.188 20.422 16.766 1 96.94 36 SER B CA 1
ATOM 1501 C C . SER B 1 36 ? -17.656 18.984 16.594 1 96.94 36 SER B C 1
ATOM 1503 O O . SER B 1 36 ? -16.922 18.047 16.906 1 96.94 36 SER B O 1
ATOM 1505 N N . PRO B 1 37 ? -18.906 18.75 16.109 1 97.75 37 PRO B N 1
ATOM 1506 C CA . PRO B 1 37 ? -19.328 17.359 15.875 1 97.75 37 PRO B CA 1
ATOM 1507 C C . PRO B 1 37 ? -18.391 16.609 14.93 1 97.75 37 PRO B C 1
ATOM 1509 O O . PRO B 1 37 ? -18.172 15.414 15.102 1 97.75 37 PRO B O 1
ATOM 1512 N N . CYS B 1 38 ? -17.859 17.281 13.93 1 98.38 38 CYS B N 1
ATOM 1513 C CA . CYS B 1 38 ? -16.906 16.656 13.016 1 98.38 38 CYS B CA 1
ATOM 1514 C C . CYS B 1 38 ? -15.648 16.234 13.75 1 98.38 38 CYS B C 1
ATOM 1516 O O . CYS B 1 38 ? -15.188 15.094 13.602 1 98.38 38 CYS B O 1
ATOM 1518 N N . TRP B 1 39 ? -15.117 17.078 14.555 1 97.75 39 TRP B N 1
ATOM 1519 C CA . TRP B 1 39 ? -13.906 16.797 15.32 1 97.75 39 TRP B CA 1
ATOM 1520 C C . TRP B 1 39 ? -14.117 15.609 16.25 1 97.75 39 TRP B C 1
ATOM 1522 O O . TRP B 1 39 ? -13.25 14.734 16.359 1 97.75 39 TRP B O 1
ATOM 1532 N N . ARG B 1 40 ? -15.18 15.562 16.938 1 98.12 40 ARG B N 1
ATOM 1533 C CA . ARG B 1 40 ? -15.469 14.477 17.859 1 98.12 40 ARG B CA 1
ATOM 1534 C C . ARG B 1 40 ? -15.445 13.125 17.156 1 98.12 40 ARG B C 1
ATOM 1536 O O . ARG B 1 40 ? -14.953 12.141 17.688 1 98.12 40 ARG B O 1
ATOM 1543 N N . ARG B 1 41 ? -16 13.141 16 1 98.25 41 ARG B N 1
ATOM 1544 C CA . ARG B 1 41 ? -16.031 11.898 15.234 1 98.25 41 ARG B CA 1
ATOM 1545 C C . ARG B 1 41 ? -14.641 11.5 14.773 1 98.25 41 ARG B C 1
ATOM 1547 O O . ARG B 1 41 ? -14.258 10.328 14.859 1 98.25 41 ARG B O 1
ATOM 1554 N N . VAL B 1 42 ? -13.875 12.414 14.242 1 98.31 42 VAL B N 1
ATOM 1555 C CA . VAL B 1 42 ? -12.5 12.133 13.836 1 98.31 42 VAL B CA 1
ATOM 1556 C C . VAL B 1 42 ? -11.703 11.625 15.031 1 98.31 42 VAL B C 1
ATOM 1558 O O . VAL B 1 42 ? -10.977 10.633 14.922 1 98.31 42 VAL B O 1
ATOM 1561 N N . ASP B 1 43 ? -11.875 12.32 16.141 1 98 43 ASP B N 1
ATOM 1562 C CA . ASP B 1 43 ? -11.18 11.945 17.359 1 98 43 ASP B CA 1
ATOM 1563 C C . ASP B 1 43 ? -11.531 10.523 17.781 1 98 43 ASP B C 1
ATOM 1565 O O . ASP B 1 43 ? -10.648 9.734 18.141 1 98 43 ASP B O 1
ATOM 1569 N N . ARG B 1 44 ? -12.781 10.172 17.75 1 98.12 44 ARG B N 1
ATOM 1570 C CA . ARG B 1 44 ? -13.211 8.82 18.078 1 98.12 44 ARG B CA 1
ATOM 1571 C C . ARG B 1 44 ? -12.57 7.801 17.141 1 98.12 44 ARG B C 1
ATOM 1573 O O . ARG B 1 44 ? -12.078 6.758 17.594 1 98.12 44 ARG B O 1
ATOM 1580 N N . LEU B 1 45 ? -12.625 8.117 15.836 1 98.5 45 LEU B N 1
ATOM 1581 C CA . LEU B 1 45 ? -12.07 7.215 14.828 1 98.5 45 LEU B CA 1
ATOM 1582 C C . LEU B 1 45 ? -10.586 6.961 15.086 1 98.5 45 LEU B C 1
ATOM 1584 O O . LEU B 1 45 ? -10.102 5.848 14.883 1 98.5 45 LEU B O 1
ATOM 1588 N N . GLU B 1 46 ? -9.867 7.957 15.5 1 98.19 46 GLU B N 1
ATOM 1589 C CA . GLU B 1 46 ? -8.445 7.82 15.805 1 98.19 46 GLU B CA 1
ATOM 1590 C C . GLU B 1 46 ? -8.242 7.062 17.109 1 98.19 46 GLU B C 1
ATOM 1592 O O . GLU B 1 46 ? -7.406 6.156 17.188 1 98.19 46 GLU B O 1
ATOM 1597 N N . LYS B 1 47 ? -8.977 7.383 18.156 1 98.06 47 LYS B N 1
ATOM 1598 C CA . LYS B 1 47 ? -8.844 6.746 19.469 1 98.06 47 LYS B CA 1
ATOM 1599 C C . LYS B 1 47 ? -9.195 5.262 19.391 1 98.06 47 LYS B C 1
ATOM 1601 O O . LYS B 1 47 ? -8.578 4.441 20.078 1 98.06 47 LYS B O 1
ATOM 1606 N N . GLU B 1 48 ? -10.156 4.973 18.578 1 98.06 48 GLU B N 1
ATOM 1607 C CA . GLU B 1 48 ? -10.578 3.584 18.422 1 98.06 48 GLU B CA 1
ATOM 1608 C C . GLU B 1 48 ? -9.672 2.826 17.469 1 98.06 48 GLU B C 1
ATOM 1610 O O . GLU B 1 48 ? -9.867 1.629 17.234 1 98.06 48 GLU B O 1
ATOM 1615 N N . GLY B 1 49 ? -8.773 3.488 16.797 1 98.25 49 GLY B N 1
ATOM 1616 C CA . GLY B 1 49 ? -7.777 2.844 15.961 1 98.25 49 GLY B CA 1
ATOM 1617 C C . GLY B 1 49 ? -8.266 2.598 14.547 1 98.25 49 GLY B C 1
ATOM 1618 O O . GLY B 1 49 ? -7.652 1.832 13.797 1 98.25 49 GLY B O 1
ATOM 1619 N N . VAL B 1 50 ? -9.461 3.158 14.164 1 98.75 50 VAL B N 1
ATOM 1620 C CA . VAL B 1 50 ? -9.93 3.072 12.789 1 98.75 50 VAL B CA 1
ATOM 1621 C C . VAL B 1 50 ? -8.977 3.84 11.867 1 98.75 50 VAL B C 1
ATOM 1623 O O . VAL B 1 50 ? -8.539 3.316 10.836 1 98.75 50 VAL B O 1
ATOM 1626 N N . ILE B 1 51 ? -8.805 5.082 12.219 1 98.69 51 ILE B N 1
ATOM 1627 C CA . ILE B 1 51 ? -7.703 5.816 11.602 1 98.69 51 ILE B CA 1
ATOM 1628 C C . ILE B 1 51 ? -6.406 5.516 12.352 1 98.69 51 ILE B C 1
ATOM 1630 O O . ILE B 1 51 ? -6.281 5.836 13.539 1 98.69 51 ILE B O 1
ATOM 1634 N N . THR B 1 52 ? -5.441 4.988 11.742 1 98.44 52 THR B N 1
ATOM 1635 C CA . THR B 1 52 ? -4.234 4.535 12.422 1 98.44 52 THR B CA 1
ATOM 1636 C C . THR B 1 52 ? -3.164 5.621 12.414 1 98.44 52 THR B C 1
ATOM 1638 O O . THR B 1 52 ? -2.428 5.785 13.391 1 98.44 52 THR B O 1
ATOM 1641 N N . ARG B 1 53 ? -3.033 6.363 11.305 1 98 53 ARG B N 1
ATOM 1642 C CA . ARG B 1 53 ? -2.059 7.441 11.164 1 98 53 ARG B CA 1
ATOM 1643 C C . ARG B 1 53 ? -2.389 8.328 9.969 1 98 53 ARG B C 1
ATOM 1645 O O . ARG B 1 53 ? -3.131 7.918 9.07 1 98 53 ARG B O 1
ATOM 1652 N N . ARG B 1 54 ? -1.927 9.5 10.008 1 98.44 54 ARG B N 1
ATOM 1653 C CA . ARG B 1 54 ? -1.878 10.391 8.852 1 98.44 54 ARG B CA 1
ATOM 1654 C C . ARG B 1 54 ? -0.464 10.484 8.289 1 98.44 54 ARG B C 1
ATOM 1656 O O . ARG B 1 54 ? 0.482 10.797 9.016 1 98.44 54 ARG B O 1
ATOM 1663 N N . VAL B 1 55 ? -0.335 10.172 7.004 1 98.88 55 VAL B N 1
ATOM 1664 C CA . VAL B 1 55 ? 1.017 10.078 6.461 1 98.88 55 VAL B CA 1
ATOM 1665 C C . VAL B 1 55 ? 1.103 10.852 5.148 1 98.88 55 VAL B C 1
ATOM 1667 O O . VAL B 1 55 ? 0.083 11.109 4.504 1 98.88 55 VAL B O 1
ATOM 1670 N N . ALA 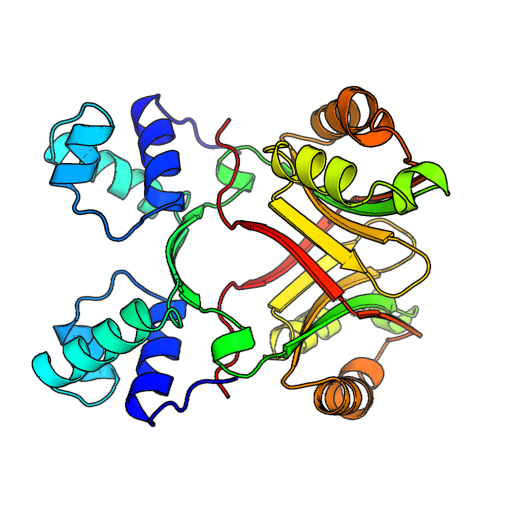B 1 56 ? 2.285 11.211 4.836 1 98.81 56 ALA B N 1
ATOM 1671 C CA . ALA B 1 56 ? 2.58 11.711 3.492 1 98.81 56 ALA B CA 1
ATOM 1672 C C . ALA B 1 56 ? 3 10.57 2.566 1 98.81 56 ALA B C 1
ATOM 1674 O O . ALA B 1 56 ? 3.846 9.75 2.928 1 98.81 56 ALA B O 1
ATOM 1675 N N . LEU B 1 57 ? 2.367 10.5 1.467 1 98.81 57 LEU B N 1
ATOM 1676 C CA . LEU B 1 57 ? 2.789 9.562 0.432 1 98.81 57 LEU B CA 1
ATOM 1677 C C . LEU B 1 57 ? 3.859 10.18 -0.46 1 98.81 57 LEU B C 1
ATOM 1679 O O . LEU B 1 57 ? 3.738 11.336 -0.872 1 98.81 57 LEU B O 1
ATOM 1683 N N . VAL B 1 58 ? 4.879 9.414 -0.699 1 98.81 58 VAL B N 1
ATOM 1684 C CA . VAL B 1 58 ? 6.035 9.891 -1.455 1 98.81 58 VAL B CA 1
ATOM 1685 C C . VAL B 1 58 ? 6.121 9.141 -2.785 1 98.81 58 VAL B C 1
ATOM 1687 O O . VAL B 1 58 ? 5.918 7.93 -2.838 1 98.81 58 VAL B O 1
ATOM 1690 N N . ASP B 1 59 ? 6.41 9.875 -3.84 1 98.44 59 ASP B N 1
ATOM 1691 C CA . ASP B 1 59 ? 6.613 9.273 -5.152 1 98.44 59 ASP B CA 1
ATOM 1692 C C . ASP B 1 59 ? 7.934 8.5 -5.207 1 98.44 59 ASP B C 1
ATOM 1694 O O . ASP B 1 59 ? 9.008 9.109 -5.203 1 98.44 59 ASP B O 1
ATOM 1698 N N . ARG B 1 60 ? 7.852 7.25 -5.285 1 97.44 60 ARG B N 1
ATOM 1699 C CA . ARG B 1 60 ? 9.016 6.371 -5.191 1 97.44 60 ARG B CA 1
ATOM 1700 C C . ARG B 1 60 ? 10.031 6.691 -6.281 1 97.44 60 ARG B C 1
ATOM 1702 O O . ARG B 1 60 ? 11.234 6.691 -6.031 1 97.44 60 ARG B O 1
ATOM 1709 N N . GLN B 1 61 ? 9.578 6.945 -7.52 1 97.38 61 GLN B N 1
ATOM 1710 C CA . GLN B 1 61 ? 10.469 7.199 -8.648 1 97.38 61 GLN B CA 1
ATOM 1711 C C . GLN B 1 61 ? 11.188 8.539 -8.484 1 97.38 61 GLN B C 1
ATOM 1713 O O . GLN B 1 61 ? 12.367 8.656 -8.828 1 97.38 61 GLN B O 1
ATOM 1718 N N . LYS B 1 62 ? 10.523 9.469 -7.953 1 97.94 62 LYS B N 1
ATOM 1719 C CA . LYS B 1 62 ? 11.094 10.805 -7.801 1 97.94 62 LYS B CA 1
ATOM 1720 C C . LYS B 1 62 ? 12.219 10.805 -6.766 1 97.94 62 LYS B C 1
ATOM 1722 O O . LYS B 1 62 ? 13.023 11.734 -6.719 1 97.94 62 LYS B O 1
ATOM 1727 N N . ILE B 1 63 ? 12.25 9.773 -5.957 1 98.06 63 ILE B N 1
ATOM 1728 C CA . ILE B 1 63 ? 13.336 9.75 -4.98 1 98.06 63 ILE B CA 1
ATOM 1729 C C . ILE B 1 63 ? 14.32 8.648 -5.344 1 98.06 63 ILE B C 1
ATOM 1731 O O . ILE B 1 63 ? 15.125 8.227 -4.504 1 98.06 63 ILE B O 1
ATOM 1735 N N . GLY B 1 64 ? 14.203 8.086 -6.477 1 97.88 64 GLY B N 1
ATOM 1736 C CA . GLY B 1 64 ? 15.242 7.238 -7.039 1 97.88 64 GLY B CA 1
ATOM 1737 C C . GLY B 1 64 ? 15.016 5.762 -6.77 1 97.88 64 GLY B C 1
ATOM 1738 O O . GLY B 1 64 ? 15.93 4.949 -6.93 1 97.88 64 GLY B O 1
ATOM 1739 N N . LEU B 1 65 ? 13.891 5.422 -6.297 1 98.25 65 LEU B N 1
ATOM 1740 C CA . LEU B 1 65 ? 13.539 4.016 -6.113 1 98.25 65 LEU B CA 1
ATOM 1741 C C . LEU B 1 65 ? 12.75 3.492 -7.309 1 98.25 65 LEU B C 1
ATOM 1743 O O . LEU B 1 65 ? 11.531 3.357 -7.238 1 98.25 65 LEU B O 1
ATOM 1747 N N . ASN B 1 66 ? 13.43 3.027 -8.281 1 97.75 66 ASN B N 1
ATOM 1748 C CA . ASN B 1 66 ? 12.828 2.766 -9.586 1 97.75 66 ASN B CA 1
ATOM 1749 C C . ASN B 1 66 ? 12.398 1.307 -9.727 1 97.75 66 ASN B C 1
ATOM 1751 O O . ASN B 1 66 ? 11.5 0.99 -10.5 1 97.75 66 ASN B O 1
ATOM 1755 N N . ALA B 1 67 ? 13.125 0.462 -8.992 1 98.12 67 ALA B N 1
ATOM 1756 C CA . ALA B 1 67 ? 12.766 -0.952 -9.078 1 98.12 67 ALA B CA 1
ATOM 1757 C C . ALA B 1 67 ? 11.664 -1.297 -8.078 1 98.12 67 ALA B C 1
ATOM 1759 O O . ALA B 1 67 ? 11.75 -0.931 -6.902 1 98.12 67 ALA B O 1
ATOM 1760 N N . HIS B 1 68 ? 10.672 -1.893 -8.523 1 98.5 68 HIS B N 1
ATOM 1761 C CA . HIS B 1 68 ? 9.547 -2.412 -7.75 1 98.5 68 HIS B CA 1
ATOM 1762 C C . HIS B 1 68 ? 9.328 -3.895 -8.031 1 98.5 68 HIS B C 1
ATOM 1764 O O . HIS B 1 68 ? 9.07 -4.289 -9.172 1 98.5 68 HIS B O 1
ATOM 1770 N N . ILE B 1 69 ? 9.453 -4.676 -6.949 1 98.56 69 ILE B N 1
ATOM 1771 C CA . ILE B 1 69 ? 9.516 -6.125 -7.121 1 98.56 69 ILE B CA 1
ATOM 1772 C C . ILE B 1 69 ? 8.539 -6.805 -6.16 1 98.56 69 ILE B C 1
ATOM 1774 O O . ILE B 1 69 ? 8.406 -6.391 -5.008 1 98.56 69 ILE B O 1
ATOM 1778 N N . PHE B 1 70 ? 7.891 -7.805 -6.668 1 98.31 70 PHE B N 1
ATOM 1779 C CA . PHE B 1 70 ? 7.184 -8.758 -5.824 1 98.31 70 PHE B CA 1
ATOM 1780 C C . PHE B 1 70 ? 7.977 -10.055 -5.688 1 98.31 70 PHE B C 1
ATOM 1782 O O . PHE B 1 70 ? 8.531 -10.555 -6.672 1 98.31 70 PHE B O 1
ATOM 1789 N N . ALA B 1 71 ? 8.047 -10.57 -4.48 1 98.25 71 ALA B N 1
ATOM 1790 C CA . ALA B 1 71 ? 8.742 -11.836 -4.242 1 98.25 71 ALA B CA 1
ATOM 1791 C C . ALA B 1 71 ? 7.863 -12.797 -3.453 1 98.25 71 ALA B C 1
ATOM 1793 O O . ALA B 1 71 ? 7.316 -12.438 -2.408 1 98.25 71 ALA B O 1
ATOM 1794 N N . GLN B 1 72 ? 7.691 -13.984 -4.039 1 97.88 72 GLN B N 1
ATOM 1795 C CA . GLN B 1 72 ? 7.062 -15.086 -3.32 1 97.88 72 GLN B CA 1
ATOM 1796 C C . GLN B 1 72 ? 8.109 -16.031 -2.744 1 97.88 72 GLN B C 1
ATOM 1798 O O . GLN B 1 72 ? 8.992 -16.5 -3.463 1 97.88 72 GLN B O 1
ATOM 1803 N N . ILE B 1 73 ? 7.93 -16.344 -1.427 1 98.38 73 ILE B N 1
ATOM 1804 C CA . ILE B 1 73 ? 8.961 -17.109 -0.737 1 98.38 73 ILE B CA 1
ATOM 1805 C C . ILE B 1 73 ? 8.359 -18.422 -0.221 1 98.38 73 ILE B C 1
ATOM 1807 O O . ILE B 1 73 ? 7.301 -18.422 0.408 1 98.38 73 ILE B O 1
ATOM 1811 N N . LYS B 1 74 ? 9.031 -19.469 -0.582 1 98.31 74 LYS B N 1
ATOM 1812 C CA . LYS B 1 74 ? 8.758 -20.781 -0.004 1 98.31 74 LYS B CA 1
ATOM 1813 C C . LYS B 1 74 ? 9.812 -21.156 1.029 1 98.31 74 LYS B C 1
ATOM 1815 O O . LYS B 1 74 ? 11.008 -21.062 0.762 1 98.31 74 LYS B O 1
ATOM 1820 N N . LEU B 1 75 ? 9.367 -21.578 2.199 1 97.94 75 LEU B N 1
ATOM 1821 C CA . LEU B 1 75 ? 10.273 -21.969 3.264 1 97.94 75 LEU B CA 1
ATOM 1822 C C . LEU B 1 75 ? 10.422 -23.484 3.312 1 97.94 75 LEU B C 1
ATOM 1824 O O . LEU B 1 75 ? 9.5 -24.219 2.941 1 97.94 75 LEU B O 1
ATOM 1828 N N . ASN B 1 76 ? 11.539 -23.938 3.75 1 97.56 76 ASN B N 1
ATOM 1829 C CA . ASN B 1 76 ? 11.695 -25.344 4.066 1 97.56 76 ASN B CA 1
ATOM 1830 C C . ASN B 1 76 ? 11.109 -25.688 5.434 1 97.56 76 ASN B C 1
ATOM 1832 O O . ASN B 1 76 ? 10.492 -24.844 6.078 1 97.56 76 ASN B O 1
ATOM 1836 N N . ALA B 1 77 ? 11.312 -26.938 5.789 1 95.94 77 ALA B N 1
ATOM 1837 C CA . ALA B 1 77 ? 10.719 -27.391 7.039 1 95.94 77 ALA B CA 1
ATOM 1838 C C . ALA B 1 77 ? 11.234 -26.594 8.227 1 95.94 77 ALA B C 1
ATOM 1840 O O . ALA B 1 77 ? 10.461 -26.234 9.117 1 95.94 77 ALA B O 1
ATOM 1841 N N . HIS B 1 78 ? 12.484 -26.344 8.281 1 92.94 78 HIS B N 1
ATOM 1842 C CA . HIS B 1 78 ? 13.086 -25.562 9.359 1 92.94 78 HIS B CA 1
ATOM 1843 C C . HIS B 1 78 ? 12.516 -24.156 9.414 1 92.94 78 HIS B C 1
ATOM 1845 O O . HIS B 1 78 ? 12.195 -23.641 10.492 1 92.94 78 HIS B O 1
ATOM 1851 N N . GLY B 1 79 ? 12.469 -23.5 8.312 1 92.75 79 GLY B N 1
ATOM 1852 C CA . GLY B 1 79 ? 11.891 -22.172 8.234 1 92.75 79 GLY B CA 1
ATOM 1853 C C . GLY B 1 79 ? 10.461 -22.109 8.734 1 92.75 79 GLY B C 1
ATOM 1854 O O . GLY B 1 79 ? 10.094 -21.188 9.461 1 92.75 79 GLY B O 1
ATOM 1855 N N . ARG B 1 80 ? 9.664 -23.156 8.344 1 94.88 80 ARG B N 1
ATOM 1856 C CA . ARG B 1 80 ? 8.266 -23.188 8.75 1 94.88 80 ARG B CA 1
ATOM 1857 C C . ARG B 1 80 ? 8.141 -23.406 10.258 1 94.88 80 ARG B C 1
ATOM 1859 O O . ARG B 1 80 ? 7.203 -22.906 10.883 1 94.88 80 ARG B O 1
ATOM 1866 N N . ALA B 1 81 ? 9.094 -24.047 10.773 1 94.88 81 ALA B N 1
ATOM 1867 C CA . ALA B 1 81 ? 9.109 -24.266 12.211 1 94.88 81 ALA B CA 1
ATOM 1868 C C . ALA B 1 81 ? 9.539 -23.016 12.961 1 94.88 81 ALA B C 1
ATOM 1870 O O . ALA B 1 81 ? 9.32 -22.891 14.172 1 94.88 81 ALA B O 1
ATOM 1871 N N . ASN B 1 82 ? 10.156 -22.047 12.266 1 93.19 82 ASN B N 1
ATOM 1872 C CA . ASN B 1 82 ? 10.664 -20.812 12.852 1 93.19 82 ASN B CA 1
ATOM 1873 C C . ASN B 1 82 ? 10.133 -19.594 12.125 1 93.19 82 ASN B C 1
ATOM 1875 O O . ASN B 1 82 ? 10.898 -18.688 11.781 1 93.19 82 ASN B O 1
ATOM 1879 N N . LEU B 1 83 ? 8.875 -19.562 11.891 1 93.69 83 LEU B N 1
ATOM 1880 C CA . LEU B 1 83 ? 8.234 -18.5 11.125 1 93.69 83 LEU B CA 1
ATOM 1881 C C . LEU B 1 83 ? 8.461 -17.141 11.766 1 93.69 83 LEU B C 1
ATOM 1883 O O . LEU B 1 83 ? 8.641 -16.141 11.07 1 93.69 83 LEU B O 1
ATOM 1887 N N . ASP B 1 84 ? 8.469 -17.094 13.055 1 94.56 84 ASP B N 1
ATOM 1888 C CA . ASP B 1 84 ? 8.648 -15.844 13.781 1 94.56 84 ASP B CA 1
ATOM 1889 C C . ASP B 1 84 ? 10.031 -15.25 13.516 1 94.56 84 ASP B C 1
ATOM 1891 O O . ASP B 1 84 ? 10.172 -14.023 13.398 1 94.56 84 ASP B O 1
ATOM 1895 N N . GLU B 1 85 ? 10.969 -16.062 13.508 1 94.81 85 GLU B N 1
ATOM 1896 C CA . GLU B 1 85 ? 12.32 -15.609 13.219 1 94.81 85 GLU B CA 1
ATOM 1897 C C . GLU B 1 85 ? 12.422 -15.031 11.812 1 94.81 85 GLU B C 1
ATOM 1899 O O . GLU B 1 85 ? 13.031 -13.984 11.602 1 94.81 85 GLU B O 1
ATOM 1904 N N . PHE B 1 86 ? 11.859 -15.703 10.891 1 95.25 86 PHE B N 1
ATOM 1905 C CA . PHE B 1 86 ? 11.844 -15.219 9.516 1 95.25 86 PHE B CA 1
ATOM 1906 C C . PHE B 1 86 ? 11.109 -13.883 9.422 1 95.25 86 PHE B C 1
ATOM 1908 O O . PHE B 1 86 ? 11.609 -12.938 8.812 1 95.25 86 PHE B O 1
ATOM 1915 N N . ALA B 1 87 ? 9.945 -13.852 10.039 1 96 87 ALA B N 1
ATOM 1916 C CA . ALA B 1 87 ? 9.125 -12.641 10.039 1 96 87 ALA B CA 1
ATOM 1917 C C . ALA B 1 87 ? 9.891 -11.469 10.641 1 96 87 ALA B C 1
ATOM 1919 O O . ALA B 1 87 ? 9.828 -10.352 10.117 1 96 87 ALA B O 1
ATOM 1920 N N . ALA B 1 88 ? 10.594 -11.695 11.695 1 97.19 88 ALA B N 1
ATOM 1921 C CA . ALA B 1 88 ? 11.375 -10.648 12.352 1 97.19 88 ALA B CA 1
ATOM 1922 C C . ALA B 1 88 ? 12.469 -10.117 11.422 1 97.19 88 ALA B C 1
ATOM 1924 O O . ALA B 1 88 ? 12.703 -8.906 11.359 1 97.19 88 ALA B O 1
ATOM 1925 N N . ALA B 1 89 ? 13.117 -10.992 10.742 1 97.5 89 ALA B N 1
ATOM 1926 C CA . ALA B 1 89 ? 14.156 -10.594 9.789 1 97.5 89 ALA B CA 1
ATOM 1927 C C . ALA B 1 89 ? 13.57 -9.734 8.68 1 97.5 89 ALA B C 1
ATOM 1929 O O . ALA B 1 89 ? 14.109 -8.68 8.352 1 97.5 89 ALA B O 1
ATOM 1930 N N . ILE B 1 90 ? 12.461 -10.18 8.141 1 97.81 90 ILE B N 1
ATOM 1931 C CA . ILE B 1 90 ? 11.805 -9.477 7.043 1 97.81 90 ILE B CA 1
ATOM 1932 C C . ILE B 1 90 ? 11.422 -8.07 7.488 1 97.81 90 ILE B C 1
ATOM 1934 O O . ILE B 1 90 ? 11.609 -7.102 6.742 1 97.81 90 ILE B O 1
ATOM 1938 N N . ARG B 1 91 ? 10.938 -7.918 8.734 1 98 91 ARG B N 1
ATOM 1939 C CA . ARG B 1 91 ? 10.516 -6.633 9.273 1 98 91 ARG B CA 1
ATOM 1940 C C . ARG B 1 91 ? 11.688 -5.656 9.344 1 98 91 ARG B C 1
ATOM 1942 O O . ARG B 1 91 ? 11.492 -4.441 9.266 1 98 91 ARG B O 1
ATOM 1949 N N . SER B 1 92 ? 12.836 -6.16 9.438 1 97.88 92 SER B N 1
ATOM 1950 C CA . SER B 1 92 ? 14.008 -5.32 9.656 1 97.88 92 SER B CA 1
ATOM 1951 C C . SER B 1 92 ? 14.555 -4.777 8.344 1 97.88 92 SER B C 1
ATOM 1953 O O . SER B 1 92 ? 15.383 -3.863 8.344 1 97.88 92 SER B O 1
ATOM 1955 N N . PHE B 1 93 ? 14.148 -5.293 7.199 1 98.31 93 PHE B N 1
ATOM 1956 C CA . PHE B 1 93 ? 14.656 -4.859 5.902 1 98.31 93 PHE B CA 1
ATOM 1957 C C . PHE B 1 93 ? 13.906 -3.625 5.414 1 98.31 93 PHE B C 1
ATOM 1959 O O . PHE B 1 93 ? 12.719 -3.691 5.113 1 98.31 93 PHE B O 1
ATOM 1966 N N . PRO B 1 94 ? 14.562 -2.484 5.215 1 97.75 94 PRO B N 1
ATOM 1967 C CA . PRO B 1 94 ? 13.891 -1.275 4.738 1 97.75 94 PRO B CA 1
ATOM 1968 C C . PRO B 1 94 ? 13.414 -1.394 3.295 1 97.75 94 PRO B C 1
ATOM 1970 O O . PRO B 1 94 ? 12.461 -0.712 2.895 1 97.75 94 PRO B O 1
ATOM 1973 N N . GLU B 1 95 ? 14.055 -2.289 2.549 1 98.38 95 GLU B N 1
ATOM 1974 C CA . GLU B 1 95 ? 13.672 -2.506 1.155 1 98.38 95 GLU B CA 1
ATOM 1975 C C . GLU B 1 95 ? 12.281 -3.119 1.048 1 98.38 95 GLU B C 1
ATOM 1977 O O . GLU B 1 95 ? 11.602 -2.947 0.035 1 98.38 95 GLU B O 1
ATOM 1982 N N . VAL B 1 96 ? 11.961 -3.902 2.102 1 98.81 96 VAL B N 1
ATOM 1983 C CA . VAL B 1 96 ? 10.672 -4.586 2.105 1 98.81 96 VAL B CA 1
ATOM 1984 C C . VAL B 1 96 ? 9.602 -3.656 2.662 1 98.81 96 VAL B C 1
ATOM 1986 O O . VAL B 1 96 ? 9.641 -3.277 3.834 1 98.81 96 VAL B O 1
ATOM 1989 N N . LEU B 1 97 ? 8.656 -3.377 1.812 1 98.75 97 LEU B N 1
ATOM 1990 C CA . LEU B 1 97 ? 7.578 -2.494 2.242 1 98.75 97 LEU B CA 1
ATOM 1991 C C . LEU B 1 97 ? 6.422 -3.297 2.826 1 98.75 97 LEU B C 1
ATOM 1993 O O . LEU B 1 97 ? 5.746 -2.838 3.75 1 98.75 97 LEU B O 1
ATOM 1997 N N . GLU B 1 98 ? 6.188 -4.414 2.275 1 98.69 98 GLU B N 1
ATOM 1998 C CA . GLU B 1 98 ? 5.09 -5.273 2.703 1 98.69 98 GLU B CA 1
ATOM 1999 C C . GLU B 1 98 ? 5.504 -6.742 2.703 1 98.69 98 GLU B C 1
ATOM 2001 O O . GLU B 1 98 ? 6.285 -7.172 1.852 1 98.69 98 GLU B O 1
ATOM 2006 N N . ALA B 1 99 ? 4.965 -7.438 3.633 1 98.75 99 ALA B N 1
ATOM 2007 C CA . ALA B 1 99 ? 5.133 -8.883 3.762 1 98.75 99 ALA B CA 1
ATOM 2008 C C . ALA B 1 99 ? 3.883 -9.531 4.348 1 98.75 99 ALA B C 1
ATOM 2010 O O . ALA B 1 99 ? 3.375 -9.094 5.383 1 98.75 99 ALA B O 1
ATOM 2011 N N . TYR B 1 100 ? 3.439 -10.547 3.697 1 98.38 100 TYR B N 1
ATOM 2012 C CA . TYR B 1 100 ? 2.234 -11.25 4.121 1 98.38 100 TYR B CA 1
ATOM 2013 C C . TYR B 1 100 ? 2.465 -12.758 4.141 1 98.38 100 TYR B C 1
ATOM 2015 O O . TYR B 1 100 ? 3.15 -13.297 3.27 1 98.38 100 TYR B O 1
ATOM 2023 N N . VAL B 1 101 ? 1.897 -13.438 5.125 1 98 101 VAL B N 1
ATOM 2024 C CA . VAL B 1 101 ? 1.807 -14.891 5.105 1 98 101 VAL B CA 1
ATOM 2025 C C . VAL B 1 101 ? 0.678 -15.328 4.172 1 98 101 VAL B C 1
ATOM 2027 O O . VAL B 1 101 ? -0.432 -14.797 4.242 1 98 101 VAL B O 1
ATOM 2030 N N . LEU B 1 102 ? 0.958 -16.234 3.359 1 97.62 102 LEU B N 1
ATOM 2031 C CA . LEU B 1 102 ? -0.001 -16.641 2.338 1 97.62 102 LEU B CA 1
ATOM 2032 C C . LEU B 1 102 ? -0.589 -18.016 2.658 1 97.62 102 LEU B C 1
ATOM 2034 O O . LEU B 1 102 ? 0.04 -18.812 3.35 1 97.62 102 LEU B O 1
ATOM 2038 N N . MET B 1 103 ? -1.827 -18.141 2.08 1 94.88 103 MET B N 1
ATOM 2039 C CA . MET B 1 103 ? -2.424 -19.469 1.965 1 94.88 103 MET B CA 1
ATOM 2040 C C . MET B 1 103 ? -2.084 -20.094 0.621 1 94.88 103 MET B C 1
ATOM 2042 O O . MET B 1 103 ? -2.346 -19.516 -0.431 1 94.88 103 MET B O 1
ATOM 2046 N N . GLY B 1 104 ? -1.264 -21.109 0.563 1 91.06 104 GLY B N 1
ATOM 2047 C CA . GLY B 1 104 ? -0.959 -21.734 -0.715 1 91.06 104 GLY B CA 1
ATOM 2048 C C . GLY B 1 104 ? 0.431 -22.344 -0.77 1 91.06 104 GLY B C 1
ATOM 2049 O O . GLY B 1 104 ? 0.961 -22.781 0.25 1 91.06 104 GLY B O 1
ATOM 2050 N N . VAL B 1 105 ? 0.932 -22.312 -2.002 1 93.38 105 VAL B N 1
ATOM 2051 C CA . VAL B 1 105 ? 2.172 -23.031 -2.277 1 93.38 105 VAL B CA 1
ATOM 2052 C C . VAL B 1 105 ? 3.357 -22.25 -1.709 1 93.38 105 VAL B C 1
ATOM 2054 O O . VAL B 1 105 ? 4.363 -22.844 -1.313 1 93.38 105 VAL B O 1
ATOM 2057 N N . PHE B 1 106 ? 3.205 -20.922 -1.714 1 97.06 106 PHE B N 1
ATOM 2058 C CA . PHE B 1 106 ? 4.242 -20.078 -1.132 1 97.06 106 PHE B CA 1
ATOM 2059 C C . PHE B 1 106 ? 3.848 -19.625 0.267 1 97.06 106 PHE B C 1
ATOM 2061 O O . PHE B 1 106 ? 2.662 -19.453 0.56 1 97.06 106 PHE B O 1
ATOM 2068 N N . ASP B 1 107 ? 4.863 -19.344 1.069 1 97.56 107 ASP B N 1
ATOM 2069 C CA . ASP B 1 107 ? 4.633 -19 2.469 1 97.56 107 ASP B CA 1
ATOM 2070 C C . ASP B 1 107 ? 4.484 -17.5 2.645 1 97.56 107 ASP B C 1
ATOM 2072 O O . ASP B 1 107 ? 3.725 -17.031 3.5 1 97.56 107 ASP B O 1
ATOM 2076 N N . PHE B 1 108 ? 5.242 -16.719 1.768 1 97.94 108 PHE B N 1
ATOM 2077 C CA . PHE B 1 108 ? 5.223 -15.273 1.943 1 97.94 108 PHE B CA 1
ATOM 2078 C C . PHE B 1 108 ? 5.105 -14.57 0.598 1 97.94 108 PHE B C 1
ATOM 2080 O O . PHE B 1 108 ? 5.621 -15.055 -0.411 1 97.94 108 PHE B O 1
ATOM 2087 N N . MET B 1 109 ? 4.422 -13.453 0.638 1 98.12 109 MET B N 1
ATOM 2088 C CA . MET B 1 109 ? 4.469 -12.453 -0.428 1 98.12 109 MET B CA 1
ATOM 2089 C C . MET B 1 109 ? 5.129 -11.164 0.059 1 98.12 109 MET B C 1
ATOM 2091 O O . MET B 1 109 ? 4.738 -10.617 1.088 1 98.12 109 MET B O 1
ATOM 2095 N N . LEU B 1 110 ? 6.148 -10.703 -0.636 1 98.69 110 LEU B N 1
ATOM 2096 C CA . LEU B 1 110 ? 6.836 -9.461 -0.293 1 98.69 110 LEU B CA 1
ATOM 2097 C C . LEU B 1 110 ? 6.68 -8.43 -1.404 1 98.69 110 LEU B C 1
ATOM 2099 O O . LEU B 1 110 ? 6.711 -8.781 -2.588 1 98.69 110 LEU B O 1
ATOM 2103 N N . ARG B 1 111 ? 6.508 -7.246 -1.062 1 98.75 111 ARG B N 1
ATOM 2104 C CA . ARG B 1 111 ? 6.691 -6.105 -1.956 1 98.75 111 ARG B CA 1
ATOM 2105 C C . ARG B 1 111 ? 7.98 -5.359 -1.629 1 98.75 111 ARG B C 1
ATOM 2107 O O . ARG B 1 111 ? 8.18 -4.918 -0.495 1 98.75 111 ARG B O 1
ATOM 2114 N N . ILE B 1 112 ? 8.805 -5.18 -2.621 1 98.81 112 ILE B N 1
ATOM 2115 C CA . ILE B 1 112 ? 10.164 -4.691 -2.412 1 98.81 112 ILE B CA 1
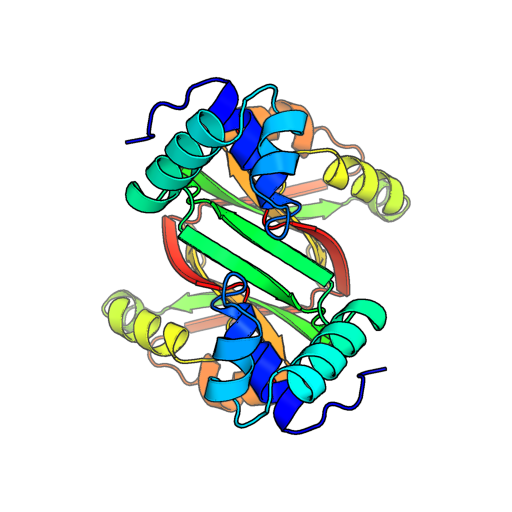ATOM 2116 C C . ILE B 1 112 ? 10.445 -3.527 -3.359 1 98.81 112 ILE B C 1
ATOM 2118 O O . ILE B 1 112 ? 10.031 -3.549 -4.52 1 98.81 112 ILE B O 1
ATOM 2122 N N . VAL B 1 113 ? 11.141 -2.539 -2.852 1 98.81 113 VAL B N 1
ATOM 2123 C CA . VAL B 1 113 ? 11.609 -1.448 -3.701 1 98.81 113 VAL B CA 1
ATOM 2124 C C . VAL B 1 113 ? 13.125 -1.318 -3.59 1 98.81 113 VAL B C 1
ATOM 2126 O O . VAL B 1 113 ? 13.711 -1.684 -2.568 1 98.81 113 VAL B O 1
ATOM 2129 N N . ALA B 1 114 ? 13.742 -0.884 -4.609 1 98.62 114 ALA B N 1
ATOM 2130 C CA . ALA B 1 114 ? 15.172 -0.633 -4.691 1 98.62 114 ALA B CA 1
ATOM 2131 C C . ALA B 1 114 ? 15.484 0.466 -5.703 1 98.62 114 ALA B C 1
ATOM 2133 O O . ALA B 1 114 ? 14.617 0.859 -6.488 1 98.62 114 ALA B O 1
ATOM 2134 N N . ALA B 1 115 ? 16.688 0.93 -5.691 1 98.12 115 ALA B N 1
ATOM 2135 C CA . ALA B 1 115 ? 17.094 1.984 -6.621 1 98.12 115 ALA B CA 1
ATOM 2136 C C . ALA B 1 115 ? 16.969 1.513 -8.07 1 98.12 115 ALA B C 1
ATOM 2138 O O . ALA B 1 115 ? 16.516 2.264 -8.938 1 98.12 115 ALA B O 1
ATOM 2139 N N . ASP B 1 116 ? 17.406 0.369 -8.328 1 97.88 116 ASP B N 1
ATOM 2140 C CA . ASP B 1 116 ? 17.375 -0.278 -9.641 1 97.88 116 ASP B CA 1
ATOM 2141 C C . ASP B 1 116 ? 17.484 -1.795 -9.508 1 97.88 116 ASP B C 1
ATOM 2143 O O . ASP B 1 116 ? 17.469 -2.326 -8.391 1 97.88 116 ASP B O 1
ATOM 2147 N N . ILE B 1 117 ? 17.531 -2.439 -10.648 1 97.81 117 ILE B N 1
ATOM 2148 C CA . ILE B 1 117 ? 17.547 -3.898 -10.656 1 97.81 117 ILE B CA 1
ATOM 2149 C C . ILE B 1 117 ? 18.828 -4.41 -10.031 1 97.81 117 ILE B C 1
ATOM 2151 O O . ILE B 1 117 ? 18.828 -5.426 -9.328 1 97.81 117 ILE B O 1
ATOM 2155 N N . GLU B 1 118 ? 19.922 -3.719 -10.219 1 98.5 118 GLU B N 1
ATOM 2156 C CA . GLU B 1 118 ? 21.203 -4.109 -9.625 1 98.5 118 GLU B CA 1
ATOM 2157 C C . GLU B 1 118 ? 21.141 -4.051 -8.102 1 98.5 118 GLU B C 1
ATOM 2159 O O . GLU B 1 118 ? 21.656 -4.941 -7.418 1 98.5 118 GLU B O 1
ATOM 2164 N N . ALA B 1 119 ? 20.594 -2.957 -7.602 1 98.56 119 ALA B N 1
ATOM 2165 C CA . ALA B 1 119 ? 20.422 -2.826 -6.156 1 98.56 119 ALA B CA 1
ATOM 2166 C C . ALA B 1 119 ? 19.562 -3.945 -5.598 1 98.56 119 ALA B C 1
ATOM 2168 O O . ALA B 1 119 ? 19.844 -4.488 -4.527 1 98.56 119 ALA B O 1
ATOM 2169 N N . TYR B 1 120 ? 18.5 -4.305 -6.312 1 98.69 120 TYR B N 1
ATOM 2170 C CA . TYR B 1 120 ? 17.672 -5.422 -5.875 1 98.69 120 TYR B CA 1
ATOM 2171 C C . TYR B 1 120 ? 18.453 -6.723 -5.879 1 98.69 120 TYR B C 1
ATOM 2173 O O . TYR B 1 120 ? 18.359 -7.523 -4.949 1 98.69 120 TYR B O 1
ATOM 2181 N N . GLU B 1 121 ? 19.141 -6.906 -6.949 1 98.44 121 GLU B N 1
ATOM 2182 C CA . GLU B 1 121 ? 19.938 -8.117 -7.039 1 98.44 121 GLU B CA 1
ATOM 2183 C C . GLU B 1 121 ? 20.891 -8.25 -5.848 1 98.44 121 GLU B C 1
ATOM 2185 O O . GLU B 1 121 ? 21.016 -9.328 -5.266 1 98.44 121 GLU B O 1
ATOM 2190 N 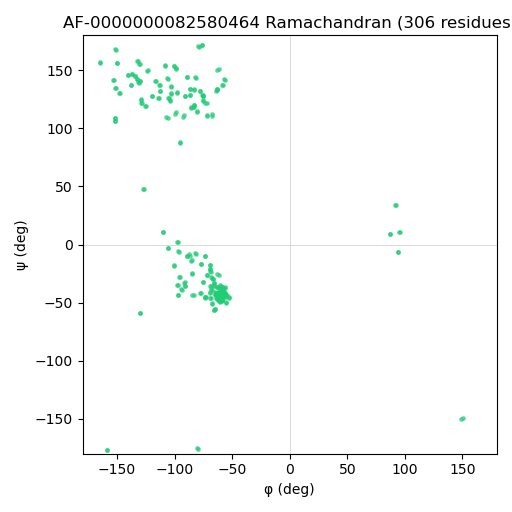N . ARG B 1 122 ? 21.516 -7.133 -5.496 1 98.5 122 ARG B N 1
ATOM 2191 C CA . ARG B 1 122 ? 22.391 -7.133 -4.332 1 98.5 122 ARG B CA 1
ATOM 2192 C C . ARG B 1 122 ? 21.625 -7.484 -3.062 1 98.5 122 ARG B C 1
ATOM 2194 O O . ARG B 1 122 ? 22.062 -8.328 -2.277 1 98.5 122 ARG B O 1
ATOM 2201 N N . PHE B 1 123 ? 20.562 -6.859 -2.881 1 98.69 123 PHE B N 1
ATOM 2202 C CA . PHE B 1 123 ? 19.703 -7.148 -1.731 1 98.69 123 PHE B CA 1
ATOM 2203 C C . PHE B 1 123 ? 19.328 -8.625 -1.702 1 98.69 123 PHE B C 1
ATOM 2205 O O . PHE B 1 123 ? 19.406 -9.273 -0.658 1 98.69 123 PHE B O 1
ATOM 2212 N N . PHE B 1 124 ? 18.938 -9.156 -2.883 1 98.38 124 PHE B N 1
ATOM 2213 C CA . PHE B 1 124 ? 18.5 -10.547 -3.039 1 98.38 124 PHE B CA 1
ATOM 2214 C C . PHE B 1 124 ? 19.609 -11.5 -2.613 1 98.38 124 PHE B C 1
ATOM 2216 O O . PHE B 1 124 ? 19.391 -12.359 -1.756 1 98.38 124 PHE B O 1
ATOM 2223 N N . PHE B 1 125 ? 20.75 -11.266 -3.057 1 97.94 125 PHE B N 1
ATOM 2224 C CA . PHE B 1 125 ? 21.828 -12.25 -2.893 1 97.94 125 PHE B CA 1
ATOM 2225 C C . PHE B 1 125 ? 22.5 -12.086 -1.537 1 97.94 125 PHE B C 1
ATOM 2227 O O . PHE B 1 125 ? 22.984 -13.062 -0.961 1 97.94 125 PHE B O 1
ATOM 2234 N N . THR B 1 126 ? 22.438 -10.883 -0.943 1 98.06 126 THR B N 1
ATOM 2235 C CA . THR B 1 126 ? 23.203 -10.664 0.275 1 98.06 126 THR B CA 1
ATOM 2236 C C . THR B 1 126 ? 22.312 -10.766 1.508 1 98.06 126 THR B C 1
ATOM 2238 O O . THR B 1 126 ? 22.797 -10.945 2.625 1 98.06 126 THR B O 1
ATOM 2241 N N . ARG B 1 127 ? 21.047 -10.656 1.326 1 97.88 127 ARG B N 1
ATOM 2242 C CA . ARG B 1 127 ? 20.188 -10.609 2.496 1 97.88 127 ARG B CA 1
ATOM 2243 C C . ARG B 1 127 ? 19.047 -11.609 2.369 1 97.88 127 ARG B C 1
ATOM 2245 O O . ARG B 1 127 ? 18.984 -12.594 3.109 1 97.88 127 ARG B O 1
ATOM 2252 N N . LEU B 1 128 ? 18.25 -11.461 1.324 1 97.38 128 LEU B N 1
ATOM 2253 C CA . LEU B 1 128 ? 16.984 -12.203 1.239 1 97.38 128 LEU B CA 1
ATOM 2254 C C . LEU B 1 128 ? 17.234 -13.695 1.072 1 97.38 128 LEU B C 1
ATOM 2256 O O . LEU B 1 128 ? 16.703 -14.508 1.832 1 97.38 128 LEU B O 1
ATOM 2260 N N . SER B 1 129 ? 18.078 -14.055 0.107 1 97.06 129 SER B N 1
ATOM 2261 C CA . SER B 1 129 ? 18.297 -15.461 -0.209 1 97.06 129 SER B CA 1
ATOM 2262 C C . SER B 1 129 ? 19.141 -16.141 0.866 1 97.06 129 SER B C 1
ATOM 2264 O O . SER B 1 129 ? 19.234 -17.375 0.911 1 97.06 129 SER B O 1
ATOM 2266 N N . LYS B 1 130 ? 19.719 -15.336 1.805 1 96.5 130 LYS B N 1
ATOM 2267 C CA . LYS B 1 130 ? 20.594 -15.875 2.836 1 96.5 130 LYS B CA 1
ATOM 2268 C C . LYS B 1 130 ? 19.828 -16.125 4.133 1 96.5 130 LYS B C 1
ATOM 2270 O O . LYS B 1 130 ? 20.375 -16.688 5.082 1 96.5 130 LYS B O 1
ATOM 2275 N N . LEU B 1 131 ? 18.641 -15.727 4.168 1 96.88 131 LEU B N 1
ATOM 2276 C CA . LEU B 1 131 ? 17.844 -15.961 5.371 1 96.88 131 LEU B CA 1
ATOM 2277 C C . LEU B 1 131 ? 17.672 -17.453 5.621 1 96.88 131 LEU B C 1
ATOM 2279 O O . LEU B 1 131 ? 17.328 -18.203 4.703 1 96.88 131 LEU B O 1
ATOM 2283 N N . PRO B 1 132 ? 17.875 -17.844 6.828 1 95.06 132 PRO B N 1
ATOM 2284 C CA . PRO B 1 132 ? 17.656 -19.266 7.145 1 95.06 132 PRO B CA 1
ATOM 2285 C C . PRO B 1 132 ? 16.25 -19.734 6.844 1 95.06 132 PRO B C 1
ATOM 2287 O O . PRO B 1 132 ? 15.281 -19 7.07 1 95.06 132 PRO B O 1
ATOM 2290 N N . GLY B 1 133 ? 16.219 -20.906 6.262 1 96.12 133 GLY B N 1
ATOM 2291 C CA . GLY B 1 133 ? 14.914 -21.547 6.07 1 96.12 133 GLY B CA 1
ATOM 2292 C C . GLY B 1 133 ? 14.312 -21.266 4.703 1 96.12 133 GLY B C 1
ATOM 2293 O O . GLY B 1 133 ? 13.289 -21.844 4.348 1 96.12 133 GLY B O 1
ATOM 2294 N N . VAL B 1 134 ? 14.906 -20.422 3.9 1 97.81 134 VAL B N 1
ATOM 2295 C CA . VAL B 1 134 ? 14.383 -20.125 2.572 1 97.81 134 VAL B CA 1
ATOM 2296 C C . VAL B 1 134 ? 14.672 -21.281 1.626 1 97.81 134 VAL B C 1
ATOM 2298 O O . VAL B 1 134 ? 15.82 -21.719 1.495 1 97.81 134 VAL B O 1
ATOM 2301 N N . GLN B 1 135 ? 13.664 -21.734 1.096 1 98.12 135 GLN B N 1
ATOM 2302 C CA . GLN B 1 135 ? 13.789 -22.828 0.133 1 98.12 135 GLN B CA 1
ATOM 2303 C C . GLN B 1 135 ? 13.797 -22.297 -1.299 1 98.12 135 GLN B C 1
ATOM 2305 O O . GLN B 1 135 ? 14.57 -22.766 -2.137 1 98.12 135 GLN B O 1
ATOM 2310 N N . GLU B 1 136 ? 12.953 -21.391 -1.574 1 98 136 GLU B N 1
ATOM 2311 C CA . GLU B 1 136 ? 12.766 -20.875 -2.924 1 98 136 GLU B CA 1
ATOM 2312 C C . GLU B 1 136 ? 12.234 -19.438 -2.896 1 98 136 GLU B C 1
ATOM 2314 O O . GLU B 1 136 ? 11.43 -19.094 -2.031 1 98 136 GLU B O 1
ATOM 2319 N N . ILE B 1 137 ? 12.734 -18.625 -3.832 1 98 137 ILE B N 1
ATOM 2320 C CA . ILE B 1 137 ? 12.219 -17.266 -4.027 1 98 137 ILE B CA 1
ATOM 2321 C C . ILE B 1 137 ? 11.867 -17.062 -5.5 1 98 137 ILE B C 1
ATOM 2323 O O . ILE B 1 137 ? 12.727 -17.234 -6.375 1 98 137 ILE B O 1
ATOM 2327 N N . ASN B 1 138 ? 10.664 -16.734 -5.773 1 96.88 138 ASN B N 1
ATOM 2328 C CA . ASN B 1 138 ? 10.227 -16.312 -7.098 1 96.88 138 ASN B CA 1
ATOM 2329 C C . ASN B 1 138 ? 9.945 -14.82 -7.145 1 96.88 138 ASN B C 1
ATOM 2331 O O . ASN B 1 138 ? 8.953 -14.352 -6.578 1 96.88 138 ASN B O 1
ATOM 2335 N N . SER B 1 139 ? 10.82 -14.125 -7.84 1 97.19 139 SER B N 1
ATOM 2336 C CA . SER B 1 139 ? 10.703 -12.672 -7.898 1 97.19 139 SER B CA 1
ATOM 2337 C C . SER B 1 139 ? 10.203 -12.219 -9.266 1 97.19 139 SER B C 1
ATOM 2339 O O . SER B 1 139 ? 10.555 -12.805 -10.289 1 97.19 139 SER B O 1
ATOM 2341 N N . THR B 1 140 ? 9.398 -11.195 -9.258 1 97.94 140 THR B N 1
ATOM 2342 C CA . THR B 1 140 ? 8.906 -10.617 -10.508 1 97.94 140 THR B CA 1
ATOM 2343 C C . THR B 1 140 ? 8.922 -9.094 -10.438 1 97.94 140 THR B C 1
ATOM 2345 O O . THR B 1 140 ? 8.523 -8.508 -9.422 1 97.94 140 THR B O 1
ATOM 2348 N N . VAL B 1 141 ? 9.352 -8.531 -11.516 1 98.06 141 VAL B N 1
ATOM 2349 C CA . VAL B 1 141 ? 9.414 -7.074 -11.594 1 98.06 141 VAL B CA 1
ATOM 2350 C C . VAL B 1 141 ? 8.047 -6.516 -11.977 1 98.06 141 VAL B C 1
ATOM 2352 O O . VAL B 1 141 ? 7.387 -7.039 -12.883 1 98.06 141 VAL B O 1
ATOM 2355 N N . ALA B 1 142 ? 7.609 -5.484 -11.258 1 98.25 142 ALA B N 1
ATOM 2356 C CA . ALA B 1 142 ? 6.477 -4.676 -11.695 1 98.25 142 ALA B CA 1
ATOM 2357 C C . ALA B 1 142 ? 6.902 -3.648 -12.734 1 98.25 142 ALA B C 1
ATOM 2359 O O . ALA B 1 142 ? 7.633 -2.705 -12.43 1 98.25 142 ALA B O 1
ATOM 2360 N N . LEU B 1 143 ? 6.402 -3.824 -13.922 1 96.94 143 LEU B N 1
ATOM 2361 C CA . LEU B 1 143 ? 6.809 -2.963 -15.031 1 96.94 143 LEU B CA 1
ATOM 2362 C C . LEU B 1 143 ? 6.129 -1.601 -14.938 1 96.94 143 LEU B C 1
ATOM 2364 O O . LEU B 1 143 ? 6.754 -0.573 -15.211 1 96.94 143 LEU B O 1
ATOM 2368 N N . SER B 1 144 ? 4.902 -1.605 -14.617 1 96.25 144 SER B N 1
ATOM 2369 C CA . SER B 1 144 ? 4.164 -0.353 -14.5 1 96.25 144 SER B CA 1
ATOM 2370 C C . SER B 1 144 ? 3.045 -0.47 -13.469 1 96.25 144 SER B C 1
ATOM 2372 O O . SER B 1 144 ? 2.621 -1.576 -13.133 1 96.25 144 SER B O 1
ATOM 2374 N N . GLN B 1 145 ? 2.721 0.644 -12.992 1 97.25 145 GLN B N 1
ATOM 2375 C CA . GLN B 1 145 ? 1.659 0.759 -11.992 1 97.25 145 GLN B CA 1
ATOM 2376 C C . GLN B 1 145 ? 0.345 1.191 -12.641 1 97.25 145 GLN B C 1
ATOM 2378 O O . GLN B 1 145 ? 0.238 2.307 -13.148 1 97.25 145 GLN B O 1
ATOM 2383 N N . VAL B 1 146 ? -0.623 0.311 -12.617 1 97.81 146 VAL B N 1
ATOM 2384 C CA . VAL B 1 146 ? -1.944 0.587 -13.172 1 97.81 146 VAL B CA 1
ATOM 2385 C C . VAL B 1 146 ? -2.801 1.307 -12.133 1 97.81 146 VAL B C 1
ATOM 2387 O O . VAL B 1 146 ? -3.51 2.262 -12.453 1 97.81 146 VAL B O 1
ATOM 2390 N N . LYS B 1 147 ? -2.768 0.88 -10.969 1 98.25 147 LYS B N 1
ATOM 2391 C CA . LYS B 1 147 ? -3.504 1.416 -9.828 1 98.25 147 LYS B CA 1
ATOM 2392 C C . LYS B 1 147 ? -2.754 1.166 -8.523 1 98.25 147 LYS B C 1
ATOM 2394 O O . LYS B 1 147 ? -2.189 0.089 -8.32 1 98.25 147 LYS B O 1
ATOM 2399 N N . ALA B 1 148 ? -2.686 2.17 -7.707 1 98.06 148 ALA B N 1
ATOM 2400 C CA . ALA B 1 148 ? -2.141 2.039 -6.355 1 98.06 148 ALA B CA 1
ATOM 2401 C C . ALA B 1 148 ? -2.77 3.057 -5.41 1 98.06 148 ALA B C 1
ATOM 2403 O O . ALA B 1 148 ? -2.531 4.262 -5.539 1 98.06 148 ALA B O 1
ATOM 2404 N N . THR B 1 149 ? -3.6 2.596 -4.5 1 98.31 149 THR B N 1
ATOM 2405 C CA . THR B 1 149 ? -4.238 3.502 -3.553 1 98.31 149 THR B CA 1
ATOM 2406 C C . THR B 1 149 ? -4.18 2.938 -2.137 1 98.31 149 THR B C 1
ATOM 2408 O O . THR B 1 149 ? -4.199 1.72 -1.946 1 98.31 149 THR B O 1
ATOM 2411 N N . THR B 1 150 ? -4.039 3.844 -1.188 1 98.5 150 THR B N 1
ATOM 2412 C CA . THR B 1 150 ? -4.16 3.453 0.213 1 98.5 150 THR B CA 1
ATOM 2413 C C . THR B 1 150 ? -5.609 3.553 0.681 1 98.5 150 THR B C 1
ATOM 2415 O O . THR B 1 150 ? -5.945 3.096 1.774 1 98.5 150 THR B O 1
ATOM 2418 N N . ALA B 1 151 ? -6.449 4.145 -0.149 1 98.75 151 ALA B N 1
ATOM 2419 C CA . ALA B 1 151 ? -7.844 4.332 0.244 1 98.75 151 ALA B CA 1
ATOM 2420 C C . ALA B 1 151 ? -8.625 3.023 0.153 1 98.75 151 ALA B C 1
ATOM 2422 O O . ALA B 1 151 ? -8.625 2.367 -0.891 1 98.75 151 ALA B O 1
ATOM 2423 N N . LEU B 1 152 ? -9.273 2.688 1.205 1 98.81 152 LEU B N 1
ATOM 2424 C CA . LEU B 1 152 ? -10.133 1.508 1.271 1 98.81 152 LEU B CA 1
ATOM 2425 C C . LEU B 1 152 ? -11.555 1.843 0.838 1 98.81 152 LEU B C 1
ATOM 2427 O O . LEU B 1 152 ? -12.023 2.963 1.05 1 98.81 152 LEU B O 1
ATOM 2431 N N . PRO B 1 153 ? -12.188 0.866 0.156 1 98.44 153 PRO B N 1
ATOM 2432 C CA . PRO B 1 153 ? -13.625 1.067 -0.061 1 98.44 153 PRO B CA 1
ATOM 2433 C C . PRO B 1 153 ? -14.43 1.007 1.234 1 98.44 153 PRO B C 1
ATOM 2435 O O . PRO B 1 153 ? -14.57 -0.065 1.829 1 98.44 153 PRO B O 1
ATOM 2438 N N . ILE B 1 154 ? -14.938 2.111 1.637 1 97.88 154 ILE B N 1
ATOM 2439 C CA . ILE B 1 154 ? -15.695 2.162 2.887 1 97.88 154 ILE B CA 1
ATOM 2440 C C . ILE B 1 154 ? -17.047 1.47 2.705 1 97.88 154 ILE B C 1
ATOM 2442 O O . ILE B 1 154 ? -17.828 1.849 1.836 1 97.88 154 ILE B O 1
ATOM 2446 N N . PRO B 1 155 ? -17.281 0.475 3.504 1 92.5 155 PRO B N 1
ATOM 2447 C CA . PRO B 1 155 ? -18.531 -0.271 3.334 1 92.5 155 PRO B CA 1
ATOM 2448 C C . PRO B 1 155 ? -19.766 0.562 3.666 1 92.5 155 PRO B C 1
ATOM 2450 O O . PRO B 1 155 ? -19.688 1.511 4.453 1 92.5 155 PRO B O 1
#

pLDDT: mean 97.31, std 2.21, range [79.38, 98.88]

Foldseek 3Di:
DDDDDDQLLLQLLQVCLVPVPDDQQVSQVVSVHHSPVSVVSVVVCPVVCVPPDDDDDDDCVVVQFDWKKKKFWAFAPVCVVVVVQVVVLLVVDPQWPDWDQDDDDTGIITIGIHNDPVRVVCCCVPRVVPDPGTDDMDMDTDPDDPDDGPRDDRD/DDDDDDQLLLQLLQVCLVPVPDDQQVSQVVSVHHSPVSVVSVVVCPVVCVPPDDDDDDDCVVVQFDWKKKKFWAFAPVCVVVVVQVVVLLVVDPQWPDWDQDDDDTGIITIGIHNDPVRVVCCCVPRVVPDPGTDDMDMDTDPDDPDDGPRDDRD